Protein AF-A0AB38DI82-F1 (afdb_monomer_lite)

Structure (mmCIF, N/CA/C/O backbone):
data_AF-A0AB38DI82-F1
#
_entry.id   AF-A0AB38DI82-F1
#
loop_
_atom_site.group_PDB
_atom_site.id
_atom_site.type_symbol
_atom_site.label_atom_id
_atom_site.label_alt_id
_atom_site.label_comp_id
_atom_site.label_asym_id
_atom_site.label_entity_id
_atom_site.label_seq_id
_atom_site.pdbx_PDB_ins_code
_atom_site.Cartn_x
_atom_site.Cartn_y
_atom_site.Cartn_z
_atom_site.occupancy
_atom_site.B_iso_or_equiv
_atom_site.auth_seq_id
_atom_site.auth_comp_id
_atom_site.auth_asym_id
_atom_site.auth_atom_id
_atom_site.pdbx_PDB_model_num
ATOM 1 N N . MET A 1 1 ? 21.828 -7.829 -0.338 1.00 45.31 1 MET A N 1
ATOM 2 C CA . MET A 1 1 ? 20.689 -8.648 -0.798 1.00 45.31 1 MET A CA 1
ATOM 3 C C . MET A 1 1 ? 21.022 -9.140 -2.201 1.00 45.31 1 MET A C 1
ATOM 5 O O . MET A 1 1 ? 21.344 -8.317 -3.047 1.00 45.31 1 MET A O 1
ATOM 9 N N . THR A 1 2 ? 21.091 -10.452 -2.419 1.00 39.78 2 THR A N 1
ATOM 10 C CA . THR A 1 2 ? 21.428 -11.060 -3.716 1.00 39.78 2 THR A CA 1
ATOM 11 C C . THR A 1 2 ? 20.195 -11.053 -4.614 1.00 39.78 2 THR A C 1
ATOM 13 O O . THR A 1 2 ? 19.200 -11.704 -4.307 1.00 39.78 2 THR A O 1
ATOM 16 N N . ILE A 1 3 ? 20.254 -10.289 -5.705 1.00 48.22 3 ILE A N 1
ATOM 17 C CA . ILE A 1 3 ? 19.262 -10.342 -6.784 1.00 48.22 3 ILE A CA 1
ATOM 18 C C . ILE A 1 3 ? 19.306 -11.771 -7.346 1.00 48.22 3 ILE A C 1
ATOM 20 O O . ILE A 1 3 ? 20.412 -12.259 -7.597 1.00 48.22 3 ILE A O 1
ATOM 24 N N . PRO A 1 4 ? 18.173 -12.468 -7.533 1.00 47.47 4 PRO A N 1
ATOM 25 C CA . PRO A 1 4 ? 18.179 -13.742 -8.234 1.00 47.47 4 PRO A CA 1
ATOM 26 C C . PRO A 1 4 ? 18.670 -13.494 -9.665 1.00 47.47 4 PRO A C 1
ATOM 28 O O . PRO A 1 4 ? 17.939 -12.973 -10.501 1.00 47.47 4 PRO A O 1
ATOM 31 N N . THR A 1 5 ? 19.926 -13.830 -9.943 1.00 44.91 5 THR A N 1
ATOM 32 C CA . THR A 1 5 ? 20.532 -13.801 -11.283 1.00 44.91 5 THR A CA 1
ATOM 33 C C . THR A 1 5 ? 20.225 -15.100 -12.027 1.00 44.91 5 THR A C 1
ATOM 35 O O . THR A 1 5 ? 21.115 -15.719 -12.604 1.00 44.91 5 THR A O 1
ATOM 38 N N . GLY A 1 6 ? 18.979 -15.567 -11.937 1.00 43.50 6 GLY A N 1
ATOM 39 C CA . GLY A 1 6 ? 18.522 -16.698 -12.728 1.00 43.50 6 GLY A CA 1
ATOM 40 C C . GLY A 1 6 ? 18.308 -16.236 -14.163 1.00 43.50 6 GLY A C 1
ATOM 41 O O . GLY A 1 6 ? 17.386 -15.462 -14.418 1.00 43.50 6 GLY A O 1
ATOM 42 N N . GLU A 1 7 ? 19.158 -16.702 -15.075 1.00 49.16 7 GLU A N 1
ATOM 43 C CA . GLU A 1 7 ? 18.845 -16.826 -16.501 1.00 49.16 7 GLU A CA 1
ATOM 44 C C . GLU A 1 7 ? 17.531 -17.621 -16.648 1.00 49.16 7 GLU A C 1
ATOM 46 O O . GLU A 1 7 ? 17.589 -18.841 -16.671 1.00 49.16 7 GLU A O 1
ATOM 51 N N . ASP A 1 8 ? 16.365 -16.956 -16.595 1.00 50.69 8 ASP A N 1
ATOM 52 C CA . ASP A 1 8 ? 15.086 -17.327 -17.257 1.00 50.69 8 ASP A CA 1
ATOM 53 C C . ASP A 1 8 ? 13.840 -16.648 -16.662 1.00 50.69 8 ASP A C 1
ATOM 55 O O . ASP A 1 8 ? 12.744 -16.799 -17.205 1.00 50.69 8 ASP A O 1
ATOM 59 N N . ASP A 1 9 ? 13.935 -15.905 -15.551 1.00 56.34 9 ASP A N 1
ATOM 60 C CA . ASP A 1 9 ? 12.729 -15.276 -14.997 1.00 56.34 9 ASP A CA 1
ATOM 61 C C . ASP A 1 9 ? 12.302 -14.140 -15.944 1.00 56.34 9 ASP A C 1
ATOM 63 O O . ASP A 1 9 ? 12.909 -13.071 -15.987 1.00 56.34 9 ASP A O 1
ATOM 67 N N . ASP A 1 10 ? 11.279 -14.375 -16.758 1.00 78.88 10 ASP A N 1
ATOM 68 C CA . ASP A 1 10 ? 10.774 -13.420 -17.740 1.00 78.88 10 ASP A CA 1
ATOM 69 C C . ASP A 1 10 ? 10.495 -12.052 -17.073 1.00 78.88 10 ASP A C 1
ATOM 71 O O . ASP A 1 10 ? 9.857 -11.955 -16.016 1.00 78.88 10 ASP A O 1
ATOM 75 N N . ILE A 1 11 ? 10.994 -10.958 -17.659 1.00 81.81 11 ILE A N 1
ATOM 76 C CA . ILE A 1 11 ? 10.718 -9.605 -17.158 1.00 81.81 11 ILE A CA 1
ATOM 77 C C . ILE A 1 11 ? 9.212 -9.308 -17.169 1.00 81.81 11 ILE A C 1
ATOM 79 O O . ILE A 1 11 ? 8.718 -8.624 -16.273 1.00 81.81 11 ILE A O 1
ATOM 83 N N . HIS A 1 12 ? 8.455 -9.900 -18.098 1.00 83.62 12 HIS A N 1
ATOM 84 C CA . HIS A 1 12 ? 6.995 -9.845 -18.096 1.00 83.62 12 HIS A CA 1
ATOM 85 C C . HIS A 1 12 ? 6.402 -10.536 -16.862 1.00 83.62 12 HIS A C 1
ATOM 87 O O . HIS A 1 12 ? 5.491 -9.993 -16.235 1.00 83.62 12 HIS A O 1
ATOM 93 N N . LEU A 1 13 ? 6.947 -11.683 -16.445 1.00 87.19 13 LEU A N 1
ATOM 94 C CA . LEU A 1 13 ? 6.528 -12.354 -15.212 1.00 87.19 13 LEU A CA 1
ATOM 95 C C . LEU A 1 13 ? 6.841 -11.498 -13.980 1.00 87.19 13 LEU A C 1
ATOM 97 O O . LEU A 1 13 ? 6.028 -11.415 -13.060 1.00 87.19 13 LEU A O 1
ATOM 101 N N . SER A 1 14 ? 7.984 -10.813 -13.975 1.00 88.81 14 SER A N 1
ATOM 102 C CA . SER A 1 14 ? 8.340 -9.871 -12.907 1.00 88.81 14 SER A CA 1
ATOM 103 C C . SER A 1 14 ? 7.336 -8.717 -12.820 1.00 88.81 14 SER A C 1
ATOM 105 O O . SER A 1 14 ? 6.892 -8.366 -11.727 1.00 88.81 14 SER A O 1
ATOM 107 N N . VAL A 1 15 ? 6.913 -8.173 -13.965 1.00 90.38 15 VAL A N 1
ATOM 108 C CA . VAL A 1 15 ? 5.853 -7.159 -14.037 1.00 90.38 15 VAL A CA 1
ATOM 109 C C . VAL A 1 15 ? 4.526 -7.689 -13.488 1.00 90.38 15 VAL A C 1
ATOM 111 O O . VAL A 1 15 ? 3.880 -7.003 -12.700 1.00 90.38 15 VAL A O 1
ATOM 114 N N . LEU A 1 16 ? 4.123 -8.910 -13.849 1.00 91.62 16 LEU A N 1
ATOM 115 C CA . LEU A 1 16 ? 2.896 -9.523 -13.326 1.00 91.62 16 LEU A CA 1
ATOM 116 C C . LEU A 1 16 ? 2.959 -9.734 -11.809 1.00 91.62 16 LEU A C 1
ATOM 118 O O . LEU A 1 16 ? 1.989 -9.439 -11.114 1.00 91.62 16 LEU A O 1
ATOM 122 N N . ARG A 1 17 ? 4.105 -10.181 -11.280 1.00 93.50 17 ARG A N 1
ATOM 123 C CA . ARG A 1 17 ? 4.332 -10.296 -9.829 1.00 93.50 17 ARG A CA 1
ATOM 124 C C . ARG A 1 17 ? 4.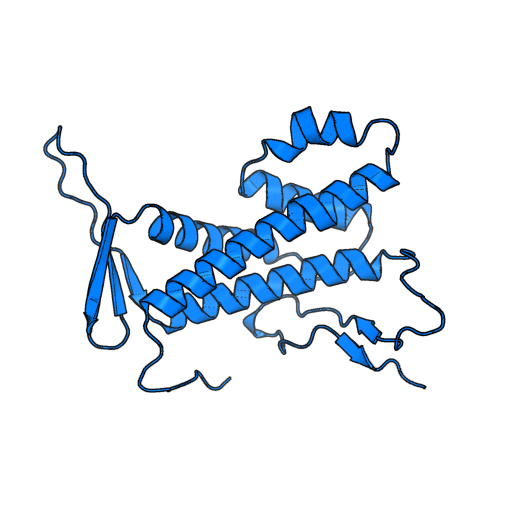187 -8.942 -9.136 1.00 93.50 17 ARG A C 1
ATOM 126 O O . ARG A 1 17 ? 3.569 -8.874 -8.080 1.00 93.50 17 ARG A O 1
ATOM 133 N N . PHE A 1 18 ? 4.711 -7.874 -9.735 1.00 95.38 18 PHE A N 1
ATOM 134 C CA . PHE A 1 18 ? 4.535 -6.515 -9.227 1.00 95.38 18 PHE A CA 1
ATOM 135 C C . PHE A 1 18 ? 3.068 -6.068 -9.230 1.00 95.38 18 PHE A C 1
ATOM 137 O O . PHE A 1 18 ? 2.581 -5.608 -8.200 1.00 95.38 18 PHE A O 1
ATOM 144 N N . LEU A 1 19 ? 2.342 -6.251 -10.336 1.00 95.50 19 LEU A N 1
ATOM 145 C CA . LEU A 1 19 ? 0.917 -5.907 -10.400 1.00 95.50 19 LEU A CA 1
ATOM 146 C C . LEU A 1 19 ? 0.096 -6.685 -9.363 1.00 95.50 19 LEU A C 1
ATOM 148 O O . LEU A 1 19 ? -0.755 -6.099 -8.698 1.00 95.50 19 LEU A O 1
ATOM 152 N N . GLY A 1 20 ? 0.390 -7.976 -9.183 1.00 96.19 20 GLY A N 1
ATOM 153 C CA . GLY A 1 20 ? -0.226 -8.803 -8.147 1.00 96.19 20 GLY A CA 1
ATOM 154 C C . GLY A 1 20 ? 0.084 -8.306 -6.734 1.00 96.19 20 GLY A C 1
ATOM 155 O O . GLY A 1 20 ? -0.830 -8.169 -5.927 1.00 96.19 20 GLY A O 1
ATOM 156 N N . ALA A 1 21 ? 1.345 -7.967 -6.445 1.00 97.00 21 ALA A N 1
ATOM 157 C CA . ALA A 1 21 ? 1.750 -7.421 -5.148 1.00 97.00 21 ALA A CA 1
ATOM 158 C C . ALA A 1 21 ? 1.072 -6.074 -4.841 1.00 97.00 21 ALA A C 1
ATOM 160 O O . ALA A 1 21 ? 0.658 -5.839 -3.710 1.00 97.00 21 ALA A O 1
ATOM 161 N N . PHE A 1 22 ? 0.918 -5.204 -5.844 1.00 97.31 22 PHE A N 1
ATOM 162 C CA . PHE A 1 22 ? 0.220 -3.931 -5.673 1.00 97.31 22 PHE A CA 1
ATOM 163 C C . PHE A 1 22 ? -1.288 -4.123 -5.458 1.00 97.31 22 PHE A C 1
ATOM 165 O O . PHE A 1 22 ? -1.860 -3.465 -4.596 1.00 97.31 22 PHE A O 1
ATOM 172 N N . SER A 1 23 ? -1.928 -5.032 -6.202 1.00 96.31 23 SER A N 1
ATOM 173 C CA . SER A 1 23 ? -3.350 -5.360 -6.005 1.00 96.31 23 SER A CA 1
ATOM 174 C C . SER A 1 23 ? -3.600 -5.905 -4.601 1.00 96.31 23 SER A C 1
ATOM 176 O O . SER A 1 23 ? -4.476 -5.413 -3.902 1.00 96.31 23 SER A O 1
ATOM 178 N N . HIS A 1 24 ? -2.771 -6.855 -4.157 1.00 96.25 24 HIS A N 1
ATOM 179 C CA . HIS A 1 24 ? -2.838 -7.413 -2.804 1.00 96.25 24 HIS A CA 1
ATOM 180 C C . HIS A 1 24 ? -2.684 -6.332 -1.729 1.00 96.25 24 HIS A C 1
ATOM 182 O O . HIS A 1 24 ? -3.399 -6.338 -0.733 1.00 96.25 24 HIS A O 1
ATOM 188 N N . LEU A 1 25 ? -1.795 -5.358 -1.948 1.00 96.19 25 LEU A N 1
ATOM 189 C CA . LEU A 1 25 ? -1.640 -4.226 -1.039 1.00 96.19 25 LEU A CA 1
ATOM 190 C C . LEU A 1 25 ? -2.917 -3.373 -0.944 1.00 96.19 25 LEU A C 1
ATOM 192 O O . LEU A 1 25 ? -3.273 -2.934 0.149 1.00 96.19 25 LEU A O 1
ATOM 196 N N . GLN A 1 26 ? -3.607 -3.138 -2.064 1.00 95.25 26 GLN A N 1
ATOM 197 C CA . GLN A 1 26 ? -4.883 -2.415 -2.064 1.00 95.25 26 GLN A CA 1
ATOM 198 C C . GLN A 1 26 ? -5.955 -3.194 -1.291 1.00 95.25 26 GLN A C 1
ATOM 200 O O . GLN A 1 26 ? -6.594 -2.613 -0.414 1.00 95.25 26 GLN A O 1
ATOM 205 N N . ASP A 1 27 ? -6.081 -4.499 -1.546 1.00 94.62 27 ASP A N 1
ATOM 206 C CA . ASP A 1 27 ? -7.028 -5.381 -0.852 1.00 94.62 27 ASP A CA 1
ATOM 207 C C . ASP A 1 27 ? -6.747 -5.428 0.660 1.00 94.62 27 ASP A C 1
ATOM 209 O O . ASP A 1 27 ? -7.664 -5.400 1.478 1.00 94.62 27 ASP A O 1
ATOM 213 N N . LEU A 1 28 ? -5.473 -5.430 1.061 1.00 94.00 28 LEU A N 1
ATOM 214 C CA . LEU A 1 28 ? -5.080 -5.416 2.468 1.00 94.00 28 LEU A CA 1
ATOM 215 C C . LEU A 1 28 ? -5.489 -4.113 3.172 1.00 94.00 28 LEU A C 1
ATOM 217 O O . LEU A 1 28 ? -5.994 -4.154 4.297 1.00 94.00 28 LEU A O 1
ATOM 221 N N . ILE A 1 29 ? -5.287 -2.954 2.536 1.00 94.62 29 ILE A N 1
ATOM 222 C CA . ILE A 1 29 ? -5.705 -1.666 3.114 1.00 94.62 29 ILE A CA 1
ATOM 223 C C . ILE A 1 29 ? -7.230 -1.597 3.202 1.00 94.62 29 ILE A C 1
ATOM 225 O O . ILE A 1 29 ? -7.772 -1.190 4.230 1.00 94.62 29 ILE A O 1
ATOM 229 N N . ASP A 1 30 ? -7.916 -2.003 2.140 1.00 92.94 30 ASP A N 1
ATOM 230 C CA . ASP A 1 30 ? -9.360 -1.885 2.040 1.00 92.94 30 ASP A CA 1
ATOM 231 C C . ASP A 1 30 ? -10.038 -2.940 2.939 1.00 92.94 30 ASP A C 1
ATOM 233 O O . ASP A 1 30 ? -10.638 -2.607 3.970 1.00 92.94 30 ASP A O 1
ATOM 237 N N . ASP A 1 31 ? -9.946 -4.216 2.578 1.00 89.12 31 ASP A N 1
ATOM 238 C CA . ASP A 1 31 ? -10.762 -5.279 3.167 1.00 89.12 31 ASP A CA 1
ATOM 239 C C . ASP A 1 31 ? -10.248 -5.765 4.518 1.00 89.12 31 ASP A C 1
ATOM 241 O O . ASP A 1 31 ? -11.038 -6.208 5.355 1.00 89.12 31 ASP A O 1
ATOM 245 N N . VAL A 1 32 ? -8.940 -5.698 4.762 1.00 90.19 32 VAL A N 1
ATOM 246 C CA . VAL A 1 32 ? -8.376 -6.199 6.020 1.00 90.19 32 VAL A CA 1
ATOM 247 C C . VAL A 1 32 ? -8.253 -5.079 7.038 1.00 90.19 32 VAL A C 1
ATOM 249 O O . VAL A 1 32 ? -8.725 -5.237 8.162 1.00 90.19 32 VAL A O 1
ATOM 252 N N . LEU A 1 33 ? -7.669 -3.937 6.676 1.00 91.44 33 LEU A N 1
ATOM 2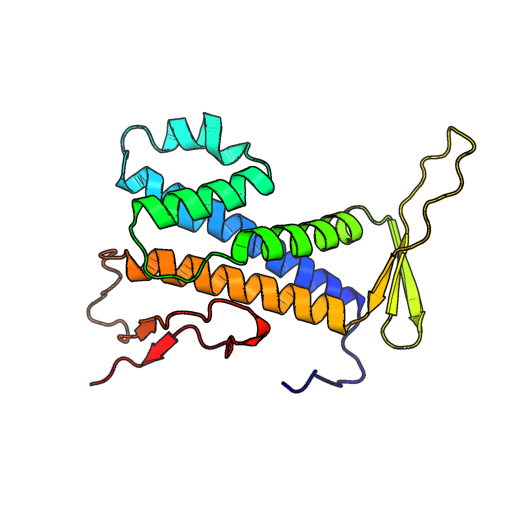53 C CA . LEU A 1 33 ? -7.473 -2.832 7.609 1.00 91.44 33 LEU A CA 1
ATOM 254 C C . LEU A 1 33 ? -8.727 -1.981 7.791 1.00 91.44 33 LEU A C 1
ATOM 256 O O . LEU A 1 33 ? -9.283 -1.943 8.893 1.00 91.44 33 LEU A O 1
ATOM 260 N N . ALA A 1 34 ? -9.155 -1.271 6.747 1.00 92.31 34 ALA A N 1
ATOM 261 C CA . ALA A 1 34 ? -10.204 -0.268 6.865 1.00 92.31 34 ALA A CA 1
ATOM 262 C C . ALA A 1 34 ? -11.529 -0.906 7.284 1.00 92.31 34 ALA A C 1
ATOM 264 O O . ALA A 1 34 ? -12.173 -0.433 8.225 1.00 92.31 34 ALA A O 1
ATOM 265 N N . ARG A 1 35 ? -11.912 -2.021 6.656 1.00 90.94 35 ARG A N 1
ATOM 266 C CA . ARG A 1 35 ? -13.132 -2.744 7.023 1.00 90.94 35 ARG A CA 1
ATOM 267 C C . ARG A 1 35 ? -13.104 -3.227 8.472 1.00 90.94 35 ARG A C 1
ATOM 269 O O . ARG A 1 35 ? -14.022 -2.900 9.222 1.00 90.94 35 ARG A O 1
ATOM 276 N N . SER A 1 36 ? -12.034 -3.904 8.904 1.00 89.38 36 SER A N 1
ATOM 277 C CA . SER A 1 36 ? -11.906 -4.359 10.299 1.00 89.38 36 SER A CA 1
ATOM 278 C C . SER A 1 36 ? -11.965 -3.200 11.290 1.00 89.38 36 SER A C 1
ATOM 280 O O . SER A 1 36 ? -12.600 -3.317 12.340 1.00 89.38 36 SER A O 1
ATOM 282 N N . PHE A 1 37 ? -11.317 -2.077 10.974 1.00 91.06 37 PHE A N 1
ATOM 283 C CA . PHE A 1 37 ? -11.339 -0.877 11.806 1.00 91.06 37 PHE A CA 1
ATOM 284 C C . PHE A 1 37 ? -12.766 -0.338 11.969 1.00 91.06 37 PHE A C 1
ATOM 286 O O . PHE A 1 37 ? -13.239 -0.161 13.097 1.00 91.06 37 PHE A O 1
ATOM 293 N N . PHE A 1 38 ? -13.492 -0.136 10.866 1.00 91.62 38 PHE A N 1
ATOM 294 C CA . PHE A 1 38 ? -14.851 0.403 10.910 1.00 91.62 38 PHE A CA 1
ATOM 295 C C . PHE A 1 38 ? -15.852 -0.555 11.559 1.00 91.62 38 PHE A C 1
ATOM 297 O O . PHE A 1 38 ? -16.664 -0.109 12.372 1.00 91.62 38 PHE A O 1
ATOM 304 N N . GLU A 1 39 ? -15.773 -1.856 11.272 1.00 90.88 39 GLU A N 1
ATOM 305 C CA . GLU A 1 39 ? -16.626 -2.879 11.893 1.00 90.88 39 GLU A CA 1
ATOM 306 C C . GLU A 1 39 ? -16.468 -2.904 13.420 1.00 90.88 39 GLU A C 1
ATOM 308 O O . GLU A 1 39 ? -17.436 -3.126 14.146 1.00 90.88 39 GLU A O 1
ATOM 313 N N . ARG A 1 40 ? -15.275 -2.598 13.938 1.00 88.00 40 ARG A N 1
ATOM 314 C CA . ARG A 1 40 ? -15.015 -2.527 15.385 1.00 88.00 40 ARG A CA 1
ATOM 315 C C . ARG A 1 40 ? -15.444 -1.218 16.004 1.00 88.00 40 ARG A C 1
ATOM 317 O O . ARG A 1 40 ? -16.053 -1.210 17.072 1.00 88.00 40 ARG A O 1
ATOM 324 N N . ARG A 1 41 ? -15.080 -0.105 15.369 1.00 89.69 41 ARG A N 1
ATOM 325 C CA . ARG A 1 41 ? -15.300 1.230 15.928 1.00 89.69 41 ARG A CA 1
ATOM 326 C C . ARG A 1 41 ? -16.765 1.640 15.836 1.00 89.69 41 ARG A C 1
ATOM 328 O O . ARG A 1 41 ? -17.260 2.337 16.717 1.00 89.69 41 ARG A O 1
ATOM 335 N N . MET A 1 42 ? -17.452 1.214 14.774 1.00 91.38 42 MET A N 1
ATOM 336 C CA . MET A 1 42 ? -18.804 1.646 14.421 1.00 91.38 42 MET A CA 1
ATOM 337 C C . MET A 1 42 ? -19.637 0.504 13.796 1.00 91.38 42 MET A C 1
ATOM 339 O O . MET A 1 42 ? -20.152 0.656 12.687 1.00 91.38 42 MET A O 1
ATOM 343 N N . PRO A 1 43 ? -19.856 -0.625 14.500 1.00 92.19 43 PRO A N 1
ATOM 344 C CA . PRO A 1 43 ? -20.444 -1.847 13.928 1.00 92.19 43 PRO A CA 1
ATOM 345 C C . PRO A 1 43 ? -21.810 -1.640 13.264 1.00 92.19 43 PRO A C 1
ATOM 347 O O . PRO A 1 43 ? -22.117 -2.257 12.253 1.00 92.19 43 PRO A O 1
ATOM 350 N N . LYS A 1 44 ? -22.644 -0.744 13.806 1.00 93.69 44 LYS A N 1
ATOM 351 C CA . LYS A 1 44 ? -24.000 -0.488 13.286 1.00 93.69 44 LYS A CA 1
ATOM 352 C C . LYS A 1 44 ? -24.021 0.317 11.982 1.00 93.69 44 LYS A C 1
ATOM 354 O O . LYS A 1 44 ? -25.052 0.359 11.319 1.00 93.69 44 LYS A O 1
ATOM 359 N N . THR A 1 45 ? -22.930 1.003 11.652 1.00 93.31 45 THR A N 1
ATOM 360 C CA . THR A 1 45 ? -22.841 1.913 10.498 1.00 93.31 45 THR A CA 1
ATOM 361 C C . THR A 1 45 ? -21.672 1.590 9.573 1.00 93.31 45 THR A C 1
ATOM 363 O O . THR A 1 45 ? -21.536 2.250 8.546 1.00 93.31 45 THR A O 1
ATOM 366 N N . ALA A 1 46 ? -20.851 0.591 9.905 1.00 91.06 46 ALA A N 1
ATOM 367 C CA . ALA A 1 46 ? -19.669 0.199 9.146 1.00 91.06 46 ALA A CA 1
ATOM 368 C C . ALA A 1 46 ? -20.003 -0.086 7.677 1.00 91.06 46 ALA A C 1
ATOM 370 O O . ALA A 1 46 ? -19.412 0.536 6.799 1.00 91.06 46 ALA A O 1
ATOM 371 N N . ASP A 1 47 ? -21.030 -0.899 7.409 1.00 92.19 47 ASP A N 1
ATOM 372 C CA . ASP A 1 47 ? -21.473 -1.208 6.042 1.00 92.19 47 ASP A CA 1
ATOM 373 C C . ASP A 1 47 ? -21.893 0.042 5.259 1.00 92.19 47 ASP A C 1
ATOM 375 O O . ASP A 1 47 ? -21.570 0.196 4.081 1.00 92.19 47 ASP A O 1
ATOM 379 N N . LEU A 1 48 ? -22.592 0.973 5.915 1.00 91.81 48 LEU A N 1
ATOM 380 C CA . LEU A 1 48 ? -23.041 2.210 5.279 1.00 91.81 48 LEU A CA 1
ATOM 381 C C . LEU A 1 48 ? -21.854 3.113 4.917 1.00 91.81 48 LEU A C 1
ATOM 383 O O . LEU A 1 48 ? -21.824 3.682 3.825 1.00 91.81 48 LEU A O 1
ATOM 387 N N . ILE A 1 49 ? -20.886 3.244 5.827 1.00 89.12 49 ILE A N 1
ATOM 388 C CA . ILE A 1 49 ? -19.654 4.016 5.617 1.00 89.12 49 ILE A CA 1
ATOM 389 C C . ILE A 1 49 ? -18.823 3.374 4.506 1.00 89.12 49 ILE A C 1
ATOM 391 O O . ILE A 1 49 ? -18.361 4.070 3.601 1.00 89.12 49 ILE A O 1
ATOM 395 N N . TRP A 1 50 ? -18.703 2.048 4.519 1.00 90.12 50 TRP A N 1
ATOM 396 C CA . TRP A 1 50 ? -17.995 1.285 3.502 1.00 90.12 50 TRP A CA 1
ATOM 397 C C . TRP A 1 50 ? -18.565 1.526 2.100 1.00 90.12 50 TRP A C 1
ATOM 399 O O . TRP A 1 50 ? -17.855 1.932 1.177 1.00 90.12 50 TRP A O 1
ATOM 409 N N . GLN A 1 51 ? -19.880 1.356 1.947 1.00 89.88 51 GLN A N 1
ATOM 410 C CA . GLN A 1 51 ? -20.571 1.497 0.664 1.00 89.88 51 GLN A CA 1
ATOM 411 C C . GLN A 1 51 ? -20.571 2.933 0.126 1.00 89.88 51 GLN A C 1
ATOM 413 O O . GLN A 1 51 ? -20.601 3.136 -1.089 1.00 89.88 51 GLN A O 1
ATOM 418 N N . ARG A 1 52 ? -20.590 3.940 1.008 1.00 88.56 52 ARG A N 1
ATOM 419 C CA . ARG A 1 52 ? -20.719 5.347 0.594 1.00 88.56 52 ARG A CA 1
ATOM 420 C C . ARG A 1 52 ? -19.399 6.091 0.473 1.00 88.56 52 ARG A C 1
ATOM 422 O O . ARG A 1 52 ? -19.317 6.973 -0.376 1.00 88.56 52 ARG A O 1
ATOM 429 N N . ALA A 1 53 ? -18.419 5.770 1.312 1.00 85.81 53 ALA A N 1
ATOM 430 C CA . ALA A 1 53 ? -17.155 6.492 1.385 1.00 85.81 53 ALA A CA 1
ATOM 431 C C . ALA A 1 53 ? -15.980 5.609 0.957 1.00 85.81 53 ALA A C 1
ATOM 433 O O . ALA A 1 53 ? -15.336 5.913 -0.040 1.00 85.81 53 ALA A O 1
ATOM 434 N N . VAL A 1 54 ? -15.736 4.500 1.662 1.00 87.06 54 VAL A N 1
ATOM 435 C CA . VAL A 1 54 ? -14.465 3.758 1.551 1.00 87.06 54 VAL A CA 1
ATOM 436 C C . VAL A 1 54 ? -14.313 3.048 0.206 1.00 87.06 54 VAL A C 1
ATOM 438 O O . VAL A 1 54 ? -13.291 3.190 -0.448 1.00 87.06 54 VAL A O 1
ATOM 441 N N . SER A 1 55 ? -15.357 2.375 -0.283 1.00 88.56 55 SER A N 1
ATOM 442 C CA . SER A 1 55 ? -15.316 1.621 -1.553 1.00 88.56 55 SER A CA 1
ATOM 443 C C . SER A 1 55 ? -15.063 2.464 -2.814 1.00 88.56 55 SER A C 1
ATOM 445 O O . SER A 1 55 ? -14.918 1.914 -3.904 1.00 88.56 55 SER A O 1
ATOM 447 N N . ARG A 1 56 ? -15.047 3.798 -2.700 1.00 88.75 56 ARG A N 1
ATOM 448 C CA . ARG A 1 56 ? -14.880 4.731 -3.825 1.00 88.75 56 ARG A CA 1
ATOM 449 C C . ARG A 1 56 ? -13.612 5.570 -3.734 1.00 88.75 56 ARG A C 1
ATOM 451 O O . ARG A 1 56 ? -13.422 6.441 -4.582 1.00 88.75 56 ARG A O 1
ATOM 458 N N . ILE A 1 57 ? -12.776 5.334 -2.726 1.00 93.56 57 ILE A N 1
ATOM 459 C CA . ILE A 1 57 ? -11.567 6.124 -2.541 1.00 93.56 57 ILE A CA 1
ATOM 460 C C . ILE A 1 57 ? -10.524 5.792 -3.605 1.00 93.56 57 ILE A C 1
ATOM 462 O O . ILE A 1 57 ? -10.352 4.646 -4.038 1.00 93.56 57 ILE A O 1
ATOM 466 N N . ASN A 1 58 ? -9.806 6.822 -4.030 1.00 94.56 58 ASN A N 1
ATOM 467 C CA . ASN A 1 58 ? -8.660 6.675 -4.908 1.00 94.56 58 ASN A CA 1
ATOM 468 C C . ASN A 1 58 ? -7.410 6.239 -4.120 1.00 94.56 58 ASN A C 1
ATOM 470 O O . ASN A 1 58 ? -7.386 6.220 -2.895 1.00 94.56 58 ASN A O 1
ATOM 474 N N . ASP A 1 59 ? -6.337 5.901 -4.832 1.00 94.38 59 ASP A N 1
ATOM 475 C CA . ASP A 1 59 ? -5.096 5.406 -4.220 1.00 94.38 59 ASP A CA 1
ATOM 476 C C . ASP A 1 59 ? -4.439 6.377 -3.227 1.00 94.38 59 ASP A C 1
ATOM 478 O O . ASP A 1 59 ? -3.823 5.933 -2.261 1.00 94.38 59 ASP A O 1
ATOM 482 N N . ARG A 1 60 ? -4.566 7.692 -3.434 1.00 95.50 60 ARG A N 1
ATOM 483 C CA . ARG A 1 60 ? -4.036 8.683 -2.492 1.00 95.50 60 ARG A CA 1
ATOM 484 C C . ARG A 1 60 ? -4.856 8.698 -1.204 1.00 95.50 60 ARG A C 1
ATOM 486 O O . ARG A 1 60 ? -4.295 8.670 -0.117 1.00 95.50 60 ARG A O 1
ATOM 493 N N . GLU A 1 61 ? -6.174 8.708 -1.340 1.00 96.50 61 GLU A N 1
ATOM 494 C CA . GLU A 1 61 ? -7.097 8.659 -0.203 1.00 96.50 61 GLU A CA 1
ATOM 495 C C . GLU A 1 61 ? -6.956 7.341 0.575 1.00 96.50 61 GLU A C 1
ATOM 497 O O . GLU A 1 61 ? -7.045 7.340 1.798 1.00 96.50 61 GLU A O 1
ATOM 502 N N . ARG A 1 62 ? -6.671 6.227 -0.112 1.00 95.88 62 ARG A N 1
ATOM 503 C CA . ARG A 1 62 ? -6.413 4.913 0.496 1.00 95.88 62 ARG A CA 1
ATOM 504 C C . ARG A 1 62 ? -5.216 4.934 1.440 1.00 95.88 62 ARG A C 1
ATOM 506 O O . ARG A 1 62 ? -5.323 4.464 2.571 1.00 95.88 62 ARG A O 1
ATOM 513 N N . ILE A 1 63 ? -4.089 5.501 1.008 1.00 97.25 63 ILE A N 1
ATOM 514 C CA . ILE A 1 63 ? -2.908 5.564 1.875 1.00 97.25 63 ILE A CA 1
ATOM 515 C C . ILE A 1 63 ? -3.077 6.588 3.005 1.00 97.25 63 ILE A C 1
ATOM 517 O O . ILE A 1 63 ? -2.632 6.342 4.121 1.00 97.25 63 ILE A O 1
ATOM 521 N N . GLU A 1 64 ? -3.786 7.694 2.760 1.00 97.06 64 GLU A N 1
ATOM 522 C CA . GLU A 1 64 ? -4.157 8.655 3.810 1.00 97.06 64 GLU A CA 1
ATOM 523 C C . GLU A 1 64 ? -5.087 8.011 4.855 1.00 97.06 64 GLU A C 1
ATOM 525 O O . GLU A 1 64 ? -4.898 8.211 6.053 1.00 97.06 64 GLU A O 1
ATOM 530 N N . LEU A 1 65 ? -6.038 7.170 4.433 1.00 95.75 65 LEU A N 1
ATOM 531 C CA . LEU A 1 65 ? -6.897 6.400 5.334 1.00 95.75 65 LEU A CA 1
ATOM 532 C C . LEU A 1 65 ? -6.083 5.450 6.220 1.00 95.75 65 LEU A C 1
ATOM 534 O O . LEU A 1 65 ? -6.318 5.412 7.426 1.00 95.75 65 LEU A O 1
ATOM 538 N N . PHE A 1 66 ? -5.112 4.725 5.655 1.00 96.62 66 PHE A N 1
ATOM 539 C CA . PHE A 1 66 ? -4.206 3.880 6.440 1.00 96.62 66 PHE A CA 1
ATOM 540 C C . PHE A 1 66 ? -3.463 4.678 7.520 1.00 96.62 66 PHE A C 1
ATOM 54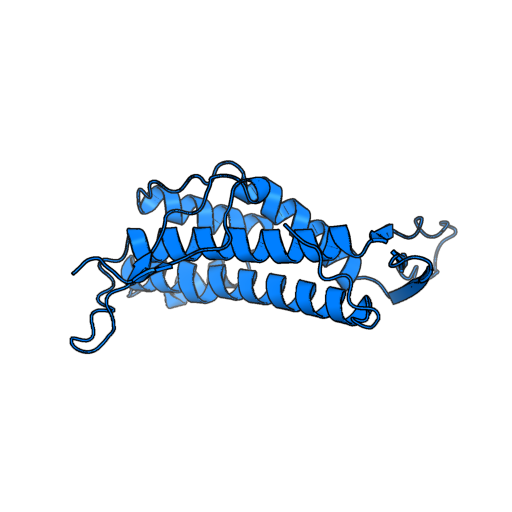2 O O . PHE A 1 66 ? -3.433 4.255 8.677 1.00 96.62 66 PHE A O 1
ATOM 549 N N . LEU A 1 67 ? -2.895 5.835 7.170 1.00 97.81 67 LEU A N 1
ATOM 550 C CA . LEU A 1 67 ? -2.153 6.671 8.118 1.00 97.81 67 LEU A CA 1
ATOM 551 C C . LEU A 1 67 ? -3.058 7.218 9.229 1.00 97.81 67 LEU A C 1
ATOM 553 O O . LEU A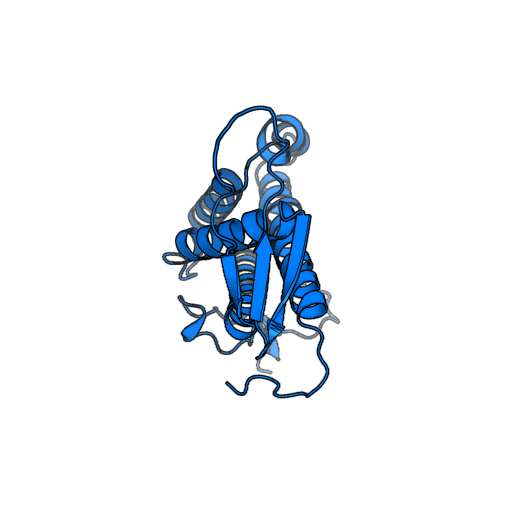 1 67 ? -2.703 7.121 10.399 1.00 97.81 67 LEU A O 1
ATOM 557 N N . ASN A 1 68 ? -4.257 7.692 8.884 1.00 96.56 68 ASN A N 1
ATOM 558 C CA . ASN A 1 68 ? -5.227 8.183 9.866 1.00 96.56 68 ASN A CA 1
ATOM 559 C C . ASN A 1 68 ? -5.702 7.072 10.818 1.00 96.56 68 ASN A C 1
ATOM 561 O O . ASN A 1 68 ? -5.858 7.306 12.013 1.00 96.56 68 ASN A O 1
ATOM 565 N N . ILE A 1 69 ? -5.922 5.853 10.307 1.00 94.25 69 ILE A N 1
ATOM 566 C CA . ILE A 1 69 ? -6.243 4.686 11.145 1.00 94.25 69 ILE A CA 1
ATOM 567 C C . ILE A 1 69 ? -5.070 4.368 12.075 1.00 94.25 69 ILE A C 1
ATOM 569 O O . ILE A 1 69 ? -5.273 4.108 13.256 1.00 94.25 69 ILE A O 1
ATOM 573 N N . SER A 1 70 ? -3.844 4.399 11.557 1.00 94.94 70 SER A N 1
ATOM 574 C CA . SER A 1 70 ? -2.633 4.128 12.336 1.00 94.94 70 SER A CA 1
ATOM 575 C C . SER A 1 70 ? -2.459 5.123 13.487 1.00 94.94 70 SER A C 1
ATOM 577 O O . SER A 1 70 ? -2.138 4.718 14.606 1.00 94.94 70 SER A O 1
ATOM 579 N N . GLU A 1 71 ? -2.728 6.404 13.226 1.00 95.12 71 GLU A N 1
ATOM 580 C CA . GLU A 1 71 ? -2.718 7.475 14.224 1.00 95.12 71 GLU A CA 1
ATOM 581 C C . GLU A 1 71 ? -3.826 7.299 15.276 1.00 95.12 71 GLU A C 1
ATOM 583 O O . GLU A 1 71 ? -3.525 7.349 16.467 1.00 95.12 71 GLU A O 1
ATOM 588 N N . ASP A 1 72 ? -5.077 7.018 14.876 1.00 93.38 72 ASP A N 1
ATOM 589 C CA . ASP A 1 72 ? -6.192 6.770 15.820 1.00 93.38 72 ASP A CA 1
ATOM 590 C C . ASP A 1 72 ? -5.908 5.575 16.737 1.00 93.38 72 ASP A C 1
ATOM 592 O O . ASP A 1 72 ? -6.257 5.582 17.918 1.00 93.38 72 ASP A O 1
ATOM 596 N N . LEU A 1 73 ? -5.243 4.552 16.200 1.00 91.44 73 LEU A N 1
ATOM 597 C CA . LEU A 1 73 ? -4.844 3.382 16.967 1.00 91.44 73 LEU A CA 1
ATOM 598 C C . LEU A 1 73 ? -3.625 3.637 17.873 1.00 91.44 73 LEU A C 1
ATOM 600 O O . LEU A 1 73 ? -3.385 2.842 18.776 1.00 91.44 73 LEU A O 1
ATOM 604 N N . GLY A 1 74 ? -2.873 4.725 17.676 1.00 91.56 74 GLY A N 1
ATOM 605 C CA . GLY A 1 74 ? -1.703 5.062 18.493 1.00 91.56 74 GLY A CA 1
ATOM 606 C C . GLY A 1 74 ? -0.532 4.088 18.324 1.00 91.56 74 GLY A C 1
ATOM 607 O O . GLY A 1 74 ? 0.157 3.782 19.297 1.00 91.56 74 GLY A O 1
ATOM 608 N N . THR A 1 75 ? -0.328 3.566 17.110 1.00 91.88 75 THR A N 1
ATOM 609 C CA . THR A 1 75 ? 0.788 2.654 16.804 1.00 91.88 75 THR A CA 1
ATOM 610 C C . THR A 1 75 ? 2.155 3.328 16.973 1.00 91.88 75 THR A C 1
ATOM 612 O O . THR A 1 75 ? 2.299 4.527 16.749 1.00 91.88 75 THR A O 1
ATOM 615 N N . ASP A 1 76 ? 3.180 2.543 17.307 1.00 93.44 76 ASP A N 1
ATOM 616 C CA . ASP A 1 76 ? 4.584 2.971 17.323 1.00 93.44 76 ASP A CA 1
ATOM 617 C C . ASP A 1 76 ? 5.324 2.671 16.003 1.00 93.44 76 ASP A C 1
ATOM 619 O O . ASP A 1 76 ? 6.554 2.773 15.940 1.00 93.44 76 ASP A O 1
ATOM 623 N N . ALA A 1 77 ? 4.597 2.270 14.954 1.00 94.44 77 ALA A N 1
ATOM 624 C CA . ALA A 1 77 ? 5.147 2.041 13.624 1.00 94.44 77 ALA A CA 1
ATOM 625 C C . ALA A 1 77 ? 5.795 3.314 13.045 1.00 94.44 77 ALA A C 1
ATOM 627 O O . ALA A 1 77 ? 5.289 4.421 13.210 1.00 94.44 77 ALA A O 1
ATOM 628 N N . GLU A 1 78 ? 6.906 3.146 12.328 1.00 96.12 78 GLU A N 1
ATOM 629 C CA . GLU A 1 78 ? 7.610 4.235 11.634 1.00 96.12 78 GLU A CA 1
ATOM 630 C C . GLU A 1 78 ? 7.019 4.397 10.229 1.00 96.12 78 GLU A C 1
ATOM 632 O O . GLU A 1 78 ? 7.371 3.663 9.301 1.00 96.12 78 GLU A O 1
ATOM 637 N N . LEU A 1 79 ? 6.050 5.306 10.093 1.00 97.06 79 LEU A N 1
ATOM 638 C CA . LEU A 1 79 ? 5.206 5.433 8.897 1.00 97.06 79 LEU A CA 1
ATOM 639 C C . LEU A 1 79 ? 5.532 6.657 8.027 1.00 97.06 79 LEU A C 1
ATOM 641 O O . LEU A 1 79 ? 4.881 6.874 7.004 1.00 97.06 79 LEU A O 1
ATOM 645 N N . GLU A 1 80 ? 6.545 7.447 8.383 1.00 97.44 80 GLU A N 1
ATOM 646 C CA . GLU A 1 80 ? 6.857 8.738 7.755 1.00 97.44 80 GLU A CA 1
ATOM 647 C C . GLU A 1 80 ? 7.143 8.614 6.252 1.00 97.44 80 GLU A C 1
ATOM 649 O O . GLU A 1 80 ? 6.829 9.510 5.467 1.00 97.44 80 GLU A O 1
ATOM 654 N N . SER A 1 81 ? 7.733 7.494 5.831 1.00 97.19 81 SER A N 1
ATOM 655 C CA . SER A 1 81 ? 8.101 7.245 4.435 1.00 97.19 81 SER A CA 1
ATOM 656 C C . SER A 1 81 ? 6.996 6.555 3.623 1.00 97.19 81 SER A C 1
ATOM 658 O O . SER A 1 81 ? 7.047 6.566 2.388 1.00 97.19 81 SER A O 1
ATOM 660 N N . VAL A 1 82 ? 5.969 6.001 4.283 1.00 97.69 82 VAL A N 1
ATOM 661 C CA . VAL A 1 82 ? 4.987 5.102 3.656 1.00 97.69 82 VAL A CA 1
ATOM 662 C C . VAL A 1 82 ? 4.234 5.780 2.518 1.00 97.69 82 VAL A C 1
ATOM 664 O O . VAL A 1 82 ? 4.141 5.209 1.433 1.00 97.69 82 VAL A O 1
ATOM 667 N N . GLN A 1 83 ? 3.732 7.002 2.720 1.00 98.06 83 GLN A N 1
ATOM 668 C CA . GLN A 1 83 ? 2.977 7.706 1.679 1.00 98.06 83 GLN A CA 1
ATOM 669 C C . GLN A 1 83 ? 3.825 7.936 0.425 1.00 98.06 83 GLN A C 1
ATOM 671 O O . GLN A 1 83 ? 3.375 7.681 -0.692 1.00 98.06 83 GLN A O 1
ATOM 676 N N . THR A 1 84 ? 5.066 8.392 0.606 1.00 98.00 84 THR A N 1
ATOM 677 C CA . THR A 1 84 ? 5.991 8.664 -0.501 1.00 98.00 84 THR A CA 1
ATOM 678 C C . THR A 1 84 ? 6.292 7.390 -1.287 1.00 98.00 84 THR A C 1
ATOM 680 O O . THR A 1 84 ? 6.226 7.394 -2.517 1.00 98.00 84 THR A O 1
ATOM 683 N N . ILE A 1 85 ? 6.567 6.288 -0.587 1.00 98.06 85 ILE A N 1
ATOM 684 C CA . ILE A 1 85 ? 6.871 4.995 -1.208 1.00 98.06 85 ILE A CA 1
ATOM 685 C C . ILE A 1 85 ? 5.637 4.449 -1.926 1.00 98.06 85 ILE A C 1
ATOM 687 O O . ILE A 1 85 ? 5.729 4.105 -3.100 1.00 98.06 85 ILE A O 1
ATOM 691 N N . TYR A 1 86 ? 4.467 4.457 -1.284 1.00 98.12 86 TYR A N 1
ATOM 692 C CA . TYR A 1 86 ? 3.212 4.015 -1.895 1.00 98.12 86 TYR A CA 1
ATOM 693 C C . TYR A 1 86 ? 2.910 4.776 -3.193 1.00 98.12 86 TYR A C 1
ATOM 695 O O . TYR A 1 86 ? 2.568 4.181 -4.215 1.00 98.12 86 TYR A O 1
ATOM 703 N N . MET A 1 87 ? 3.078 6.101 -3.193 1.00 97.94 87 MET A N 1
ATOM 704 C CA . MET A 1 87 ? 2.844 6.908 -4.392 1.00 97.94 87 MET A CA 1
ATOM 705 C C . MET A 1 87 ? 3.864 6.618 -5.501 1.00 97.94 87 MET A C 1
ATOM 707 O O . MET A 1 87 ? 3.487 6.620 -6.675 1.00 97.94 87 MET A O 1
ATOM 711 N N . ARG A 1 88 ? 5.116 6.296 -5.149 1.00 96.06 88 ARG A N 1
ATOM 712 C CA . ARG A 1 88 ? 6.145 5.842 -6.097 1.00 96.06 88 ARG A CA 1
ATOM 713 C C . ARG A 1 88 ? 5.768 4.510 -6.752 1.00 96.06 88 ARG A C 1
ATOM 715 O O . ARG A 1 88 ? 5.775 4.428 -7.982 1.00 96.06 88 ARG A O 1
ATOM 722 N N . VAL A 1 89 ? 5.386 3.486 -5.979 1.00 97.00 89 VAL A N 1
ATOM 723 C CA . VAL A 1 89 ? 4.945 2.202 -6.564 1.00 97.00 89 VAL A CA 1
ATOM 724 C C . VAL A 1 89 ? 3.645 2.346 -7.352 1.00 97.00 89 VAL A C 1
ATOM 726 O O . VAL A 1 89 ? 3.526 1.765 -8.428 1.00 97.00 89 VAL A O 1
ATOM 729 N N . LYS A 1 90 ? 2.701 3.183 -6.909 1.00 95.88 90 LYS A N 1
ATOM 730 C CA . LYS A 1 90 ? 1.486 3.502 -7.677 1.00 95.88 90 LYS A CA 1
ATOM 731 C C . LYS A 1 90 ? 1.825 4.095 -9.041 1.00 95.88 90 LYS A C 1
ATOM 733 O O . LYS A 1 90 ? 1.241 3.694 -10.044 1.00 95.88 90 LYS A O 1
ATOM 738 N N . GLU A 1 91 ? 2.752 5.047 -9.102 1.00 93.69 91 GLU A N 1
ATOM 739 C CA . GLU A 1 91 ? 3.146 5.654 -10.372 1.00 93.69 91 GLU A CA 1
ATOM 740 C C . GLU A 1 91 ? 3.712 4.607 -11.340 1.00 93.69 91 GLU A C 1
ATOM 742 O O . GLU A 1 91 ? 3.346 4.594 -12.518 1.00 93.69 91 GLU A O 1
ATOM 747 N N . LEU A 1 92 ? 4.548 3.688 -10.846 1.00 93.38 92 LEU A N 1
ATOM 748 C CA . LEU A 1 92 ? 5.033 2.573 -11.654 1.00 93.38 92 LEU A CA 1
ATOM 749 C C . LEU A 1 92 ? 3.878 1.670 -12.113 1.00 93.38 92 LEU A C 1
ATOM 751 O O . LEU A 1 92 ? 3.808 1.339 -13.298 1.00 93.38 92 LEU A O 1
ATOM 755 N N . ARG A 1 93 ? 2.938 1.332 -11.218 1.00 94.38 93 ARG A N 1
ATOM 756 C CA . ARG A 1 93 ? 1.738 0.545 -11.548 1.00 94.38 93 ARG A CA 1
ATOM 757 C C . ARG A 1 93 ? 0.931 1.201 -12.653 1.00 94.38 93 ARG A C 1
ATOM 759 O O . ARG A 1 93 ? 0.585 0.529 -13.615 1.00 94.38 93 ARG A O 1
ATOM 766 N N . ASP A 1 94 ? 0.655 2.496 -12.554 1.00 91.31 94 ASP A N 1
ATOM 767 C CA . ASP A 1 94 ? -0.135 3.218 -13.554 1.00 91.31 94 ASP A CA 1
ATOM 768 C C . ASP A 1 94 ? 0.552 3.209 -14.920 1.00 91.31 94 ASP A C 1
ATOM 770 O O . ASP A 1 94 ? -0.098 3.064 -15.956 1.00 91.31 94 ASP A O 1
ATOM 774 N N . ARG A 1 95 ? 1.880 3.340 -14.948 1.00 86.81 95 ARG A N 1
ATOM 775 C CA . ARG A 1 95 ? 2.644 3.291 -16.200 1.00 86.81 95 ARG A CA 1
ATOM 776 C C . ARG A 1 95 ? 2.628 1.899 -16.823 1.00 86.81 95 ARG A C 1
ATOM 778 O O . ARG A 1 95 ? 2.457 1.800 -18.033 1.00 86.81 95 ARG A O 1
ATOM 785 N N . VAL A 1 96 ? 2.757 0.853 -16.011 1.00 87.75 96 VAL A N 1
ATOM 786 C CA . VAL A 1 96 ? 2.690 -0.549 -16.443 1.00 87.75 96 VAL A CA 1
ATOM 787 C C . VAL A 1 96 ? 1.279 -0.921 -16.911 1.00 87.75 96 VAL A C 1
ATOM 789 O O . VAL A 1 96 ? 1.114 -1.435 -18.014 1.00 87.75 96 VAL A O 1
ATOM 792 N N . ALA A 1 97 ? 0.253 -0.653 -16.104 1.00 84.69 97 ALA A N 1
ATOM 793 C CA . ALA A 1 97 ? -1.125 -1.081 -16.347 1.00 84.69 97 ALA A CA 1
ATOM 794 C C . ALA A 1 97 ? -1.791 -0.338 -17.516 1.00 84.69 97 ALA A C 1
ATOM 796 O O . ALA A 1 97 ? -2.657 -0.891 -18.188 1.00 84.69 97 ALA A O 1
ATOM 797 N N . HIS A 1 98 ? -1.378 0.904 -17.787 1.00 79.44 98 HIS A N 1
ATOM 798 C CA . HIS A 1 98 ? -1.849 1.680 -18.941 1.00 79.44 98 HIS A CA 1
ATOM 799 C C . HIS A 1 98 ? -0.920 1.594 -20.155 1.00 79.44 98 HIS A C 1
ATOM 801 O O . HIS A 1 98 ? -1.029 2.401 -21.084 1.00 79.44 98 HIS A O 1
ATOM 807 N N . SER A 1 99 ? 0.015 0.649 -20.145 1.00 78.12 99 SER A N 1
ATOM 808 C CA . SER A 1 99 ? 0.841 0.373 -21.306 1.00 78.12 99 SER A CA 1
ATOM 809 C C . SER A 1 99 ? 0.107 -0.513 -22.300 1.00 78.12 99 SER A C 1
ATOM 811 O O . SER A 1 99 ? -0.772 -1.300 -21.955 1.00 78.12 99 SER A O 1
ATOM 813 N N . THR A 1 100 ? 0.460 -0.354 -23.565 1.00 68.19 100 THR A N 1
ATOM 814 C CA . THR A 1 100 ? -0.135 -1.128 -24.661 1.00 68.19 100 THR A CA 1
ATOM 815 C C . THR A 1 100 ? 0.890 -1.946 -25.416 1.00 68.19 100 THR A C 1
ATOM 817 O O . THR A 1 100 ? 0.529 -2.810 -26.206 1.00 68.19 100 THR A O 1
ATOM 820 N N . GLN A 1 101 ? 2.169 -1.650 -25.197 1.00 74.31 101 GLN A N 1
ATOM 821 C CA . GLN A 1 101 ? 3.273 -2.387 -25.768 1.00 74.31 101 GLN A CA 1
ATOM 822 C C . GLN A 1 101 ? 4.385 -2.488 -24.734 1.00 74.31 101 GLN A C 1
ATOM 824 O O . GLN A 1 101 ? 4.820 -1.482 -24.166 1.00 74.31 101 GLN A O 1
ATOM 829 N N . PHE A 1 102 ? 4.845 -3.716 -24.545 1.00 77.38 102 PHE A N 1
ATOM 830 C CA . PHE A 1 102 ? 6.058 -4.034 -23.822 1.00 77.38 102 PHE A CA 1
ATOM 831 C C . PHE A 1 102 ? 7.073 -4.535 -24.841 1.00 77.38 102 PHE A C 1
ATOM 833 O O . PHE A 1 102 ? 6.813 -5.517 -25.535 1.00 77.38 102 PHE A O 1
ATOM 840 N N . THR A 1 103 ? 8.210 -3.856 -24.945 1.00 78.06 103 THR A N 1
ATOM 841 C CA . THR A 1 103 ? 9.304 -4.279 -25.821 1.00 78.06 103 THR A CA 1
ATOM 842 C C . THR A 1 103 ? 10.533 -4.532 -24.968 1.00 78.06 103 THR A C 1
ATOM 844 O O . THR A 1 103 ? 11.005 -3.632 -24.275 1.00 78.06 103 THR A O 1
ATOM 847 N N . THR A 1 104 ? 11.070 -5.746 -25.019 1.00 76.75 104 THR A N 1
ATOM 848 C CA . THR A 1 104 ? 12.366 -6.062 -24.414 1.00 76.75 104 THR A CA 1
ATOM 849 C C . THR A 1 104 ? 13.470 -5.403 -25.234 1.00 76.75 104 THR A C 1
ATOM 851 O O . THR A 1 104 ? 13.656 -5.742 -26.403 1.00 76.75 104 THR A O 1
ATOM 854 N N . THR A 1 105 ? 14.203 -4.460 -24.646 1.00 74.88 105 THR A N 1
ATOM 855 C CA . THR A 1 105 ? 15.274 -3.713 -25.337 1.00 74.88 105 THR A CA 1
ATOM 856 C C . THR A 1 105 ? 16.662 -4.340 -25.159 1.00 74.88 105 THR A C 1
ATOM 858 O O . THR A 1 105 ? 17.664 -3.758 -25.567 1.00 74.88 105 THR A O 1
ATOM 861 N N . GLY A 1 106 ? 16.718 -5.560 -24.611 1.00 69.00 106 GLY A N 1
ATOM 862 C CA . GLY A 1 106 ? 17.950 -6.257 -24.235 1.00 69.00 106 GLY A CA 1
ATOM 863 C C . GLY A 1 106 ? 18.412 -5.898 -22.817 1.00 69.00 106 GLY A C 1
ATOM 864 O O . GLY A 1 106 ? 18.010 -4.879 -22.261 1.00 69.00 106 GLY A O 1
ATOM 865 N N . GLY A 1 107 ? 19.232 -6.761 -22.207 1.00 66.50 107 GLY A N 1
ATOM 866 C CA . GLY A 1 107 ? 19.844 -6.505 -20.895 1.00 66.50 107 GLY A CA 1
ATOM 867 C C . GLY A 1 107 ? 18.855 -6.319 -19.737 1.00 66.50 107 GLY A C 1
ATOM 868 O O . GLY A 1 107 ? 19.035 -5.396 -18.949 1.00 66.50 107 GLY A O 1
ATOM 869 N N . ASP A 1 108 ? 17.813 -7.158 -19.643 1.00 72.81 108 ASP A N 1
ATOM 870 C CA . ASP A 1 108 ? 16.808 -7.110 -18.563 1.00 72.81 108 ASP A CA 1
ATOM 871 C C . ASP A 1 108 ? 16.051 -5.773 -18.442 1.00 72.81 108 ASP A C 1
ATOM 873 O O . ASP A 1 108 ? 15.652 -5.344 -17.353 1.00 72.81 108 ASP A O 1
ATOM 877 N N . ARG A 1 109 ? 15.833 -5.108 -19.582 1.00 78.12 109 ARG A N 1
ATOM 878 C CA . ARG A 1 109 ? 15.058 -3.870 -19.681 1.00 78.12 109 ARG A CA 1
ATOM 879 C C . ARG A 1 109 ? 13.771 -4.054 -20.463 1.00 78.12 109 ARG A C 1
ATOM 881 O O . ARG A 1 109 ? 13.723 -4.737 -21.489 1.00 78.12 109 ARG A O 1
ATOM 888 N N . LEU A 1 110 ? 12.741 -3.375 -19.979 1.00 80.25 110 LEU A N 1
ATOM 889 C CA . LEU A 1 110 ? 11.424 -3.303 -20.578 1.00 80.25 110 LEU A CA 1
ATOM 890 C C . LEU A 1 110 ? 11.135 -1.858 -20.968 1.00 80.25 110 LEU A C 1
ATOM 892 O O . LEU A 1 110 ? 11.053 -0.980 -20.109 1.00 80.25 110 LEU A O 1
ATOM 896 N N . ALA A 1 111 ? 10.952 -1.611 -22.260 1.00 79.62 111 ALA A N 1
ATOM 897 C CA . ALA A 1 111 ? 10.393 -0.360 -22.742 1.00 79.62 111 ALA A CA 1
ATOM 898 C C . ALA A 1 111 ? 8.863 -0.450 -22.709 1.00 79.62 111 ALA A C 1
ATOM 900 O O . ALA A 1 111 ? 8.260 -1.324 -23.336 1.00 79.62 111 ALA A O 1
ATOM 901 N N . ILE A 1 112 ? 8.249 0.470 -21.971 1.00 79.00 112 ILE A N 1
ATOM 902 C CA . ILE A 1 112 ? 6.811 0.549 -21.732 1.00 79.00 112 ILE A CA 1
ATOM 903 C C . ILE A 1 112 ? 6.249 1.723 -22.538 1.00 79.00 112 ILE A C 1
ATOM 905 O O . ILE A 1 112 ? 6.466 2.892 -22.204 1.00 79.00 112 ILE A O 1
ATOM 909 N N . GLY A 1 113 ? 5.536 1.410 -23.621 1.00 71.00 113 GLY A N 1
ATOM 910 C CA . GLY A 1 113 ? 4.903 2.393 -24.502 1.00 71.00 113 GLY A CA 1
ATOM 911 C C . GLY A 1 113 ? 3.415 2.587 -24.198 1.00 71.00 113 GLY A C 1
ATOM 912 O O . GLY A 1 113 ? 2.685 1.619 -23.971 1.00 71.00 113 GLY A O 1
ATOM 913 N N . LYS A 1 114 ? 2.939 3.840 -24.239 1.00 68.88 114 LYS A N 1
ATOM 914 C CA . LYS A 1 114 ? 1.500 4.163 -24.236 1.00 68.88 114 LYS A CA 1
ATOM 915 C C . LYS A 1 114 ? 0.958 4.226 -25.664 1.00 68.88 114 LYS A C 1
ATOM 917 O O . LYS A 1 114 ? 1.588 4.828 -26.532 1.00 68.88 114 LYS A O 1
ATOM 922 N N . THR A 1 115 ? -0.249 3.708 -25.890 1.00 57.66 115 THR A N 1
ATOM 923 C CA . THR A 1 115 ? -0.988 3.962 -27.134 1.00 57.66 115 THR A CA 1
ATOM 924 C C . THR A 1 115 ? -1.422 5.418 -27.175 1.00 57.66 115 THR A C 1
ATOM 926 O O . THR A 1 115 ? -2.091 5.910 -26.267 1.00 57.66 115 THR A O 1
ATOM 929 N N . VAL A 1 116 ? -1.089 6.098 -28.268 1.00 55.72 116 VAL A N 1
ATOM 930 C CA . VAL A 1 116 ? -1.775 7.324 -28.665 1.00 55.72 116 VAL A CA 1
ATOM 931 C C . VAL A 1 116 ? -2.884 6.893 -29.617 1.00 55.72 116 VAL A C 1
ATOM 933 O O . VAL A 1 116 ? -2.604 6.543 -30.761 1.00 55.72 116 VAL A O 1
ATOM 936 N N . LEU A 1 117 ? -4.141 6.893 -29.156 1.00 51.56 117 LEU A N 1
ATOM 937 C CA . LEU A 1 117 ? -5.291 6.840 -30.063 1.00 51.56 117 LEU A CA 1
ATOM 938 C C . LEU A 1 117 ? -5.236 8.123 -30.898 1.00 51.56 117 LEU A C 1
ATOM 940 O O . LEU A 1 117 ? -5.576 9.214 -30.441 1.00 51.56 117 LEU A O 1
ATOM 944 N N . SER A 1 118 ? -4.667 8.001 -32.091 1.00 50.59 118 SER A N 1
ATOM 945 C CA . SER A 1 118 ? -4.333 9.113 -32.964 1.00 50.59 118 SER A CA 1
ATOM 946 C C . SER A 1 118 ? -5.598 9.812 -33.453 1.00 50.59 118 SER A C 1
ATOM 948 O O . SER A 1 118 ? -6.254 9.346 -34.382 1.00 50.59 118 SER A O 1
ATOM 950 N N . SER A 1 119 ? -5.906 10.969 -32.873 1.00 45.53 119 SER A N 1
ATOM 951 C CA . SER A 1 119 ? -6.704 12.000 -33.549 1.00 45.53 119 SER A CA 1
ATOM 952 C C . SER A 1 119 ? -5.980 13.341 -33.671 1.00 45.53 119 SER A C 1
ATOM 954 O O . SER A 1 119 ? -6.439 14.207 -34.409 1.00 45.53 119 SER A O 1
ATOM 956 N N . LEU A 1 120 ? -4.818 13.541 -33.036 1.00 53.62 120 LEU A N 1
ATOM 957 C CA . LEU A 1 120 ? -4.110 14.823 -33.085 1.00 53.62 120 LEU A CA 1
ATOM 958 C C . LEU A 1 120 ? -2.588 14.640 -33.108 1.00 53.62 120 LEU A C 1
ATOM 960 O O . LEU A 1 120 ? -2.050 13.786 -32.412 1.00 53.62 120 LEU A O 1
ATOM 964 N N . LYS A 1 121 ? -1.926 15.485 -33.911 1.00 54.31 121 LYS A N 1
ATOM 965 C CA . LYS A 1 121 ? -0.487 15.612 -34.228 1.00 54.31 121 LYS A CA 1
ATOM 966 C C . LYS A 1 121 ? 0.465 15.772 -33.017 1.00 54.31 121 LYS A C 1
ATOM 968 O O . LYS A 1 121 ? 1.296 16.678 -33.005 1.00 54.31 121 LYS A O 1
ATOM 973 N N . LYS A 1 122 ? 0.359 14.954 -31.974 1.00 59.88 122 LYS A N 1
ATOM 974 C CA . LYS A 1 122 ? 1.321 14.929 -30.865 1.00 59.88 122 LYS A CA 1
ATOM 975 C C . LYS A 1 122 ? 2.181 13.680 -30.988 1.00 59.88 122 LYS A C 1
ATOM 977 O O . LYS A 1 122 ? 1.654 12.577 -31.104 1.00 59.88 122 LYS A O 1
ATOM 982 N N . LEU A 1 123 ? 3.500 13.882 -30.989 1.00 60.59 123 LEU A N 1
ATOM 983 C CA . LEU A 1 123 ? 4.470 12.797 -30.867 1.00 60.59 123 LEU A CA 1
ATOM 984 C C . LEU A 1 123 ? 4.115 11.954 -29.630 1.00 60.59 123 LEU A C 1
ATOM 986 O O . LEU A 1 123 ? 3.788 12.540 -28.590 1.00 60.59 123 LEU A O 1
ATOM 990 N N . PRO A 1 124 ? 4.152 10.613 -29.726 1.00 63.06 124 PRO A N 1
ATOM 991 C CA . PRO A 1 124 ? 3.995 9.762 -28.558 1.00 63.06 124 PRO A CA 1
ATOM 992 C C . PRO A 1 124 ? 5.010 10.157 -27.479 1.00 63.06 124 PRO A C 1
ATOM 994 O O . PRO A 1 124 ? 6.144 10.507 -27.821 1.00 63.06 124 PRO A O 1
ATOM 997 N N . PRO A 1 125 ? 4.636 10.123 -26.188 1.00 68.19 125 PRO A N 1
ATOM 998 C CA . PRO A 1 125 ? 5.613 10.292 -25.122 1.00 68.19 125 PRO A CA 1
ATOM 999 C C . PRO A 1 125 ? 6.702 9.221 -25.249 1.00 68.19 125 PRO A C 1
ATOM 1001 O O . PRO A 1 125 ? 6.423 8.098 -25.679 1.00 68.19 125 PRO A O 1
ATOM 1004 N N . ALA A 1 126 ? 7.935 9.574 -24.874 1.00 71.88 126 ALA A N 1
ATOM 1005 C CA . ALA A 1 126 ? 9.036 8.620 -24.864 1.00 71.88 126 ALA A CA 1
ATOM 1006 C C . ALA A 1 126 ? 8.661 7.394 -24.003 1.00 71.88 126 ALA A C 1
ATOM 1008 O O . ALA A 1 126 ? 8.069 7.579 -22.930 1.00 71.88 126 ALA A O 1
ATOM 1009 N N . PRO A 1 127 ? 8.967 6.163 -24.455 1.00 75.69 127 PRO A N 1
ATOM 1010 C CA . PRO A 1 127 ? 8.743 4.963 -23.660 1.00 75.69 127 PRO A CA 1
ATOM 1011 C C . PRO A 1 127 ? 9.448 5.074 -22.308 1.00 75.69 127 PRO A C 1
ATOM 1013 O O . PRO A 1 127 ? 10.571 5.573 -22.230 1.00 75.69 127 PRO A O 1
ATOM 1016 N N . LEU A 1 128 ? 8.800 4.600 -21.244 1.00 80.94 128 LEU A N 1
ATOM 1017 C CA . LEU A 1 128 ? 9.492 4.426 -19.973 1.00 80.94 128 LEU A CA 1
ATOM 1018 C C . LEU A 1 128 ? 10.347 3.165 -20.078 1.00 80.94 128 LEU A C 1
ATOM 1020 O O . LEU A 1 128 ? 9.804 2.082 -20.277 1.00 80.94 128 LEU A O 1
ATOM 1024 N N . GLU A 1 129 ? 11.655 3.299 -19.907 1.00 83.56 129 GLU A N 1
ATOM 1025 C CA . GLU A 1 129 ? 12.517 2.145 -19.678 1.00 83.56 129 GLU A CA 1
ATOM 1026 C C . GLU A 1 129 ? 12.496 1.782 -18.196 1.00 83.56 129 GLU A C 1
ATOM 1028 O O . GLU A 1 129 ? 12.784 2.617 -17.337 1.00 83.56 129 GLU A O 1
ATOM 1033 N N . VAL A 1 130 ? 12.139 0.535 -17.904 1.00 85.25 130 VAL A N 1
ATOM 1034 C CA . VAL A 1 130 ? 12.183 -0.039 -16.560 1.00 85.25 130 VAL A CA 1
ATOM 1035 C C . VAL A 1 130 ? 13.100 -1.246 -16.600 1.00 85.25 130 VAL A C 1
ATOM 1037 O O . VAL A 1 130 ? 12.934 -2.127 -17.444 1.00 85.25 130 VAL A O 1
ATOM 1040 N N . ASP A 1 131 ? 14.075 -1.288 -15.700 1.00 87.81 131 ASP A N 1
ATOM 1041 C CA . ASP A 1 131 ? 14.907 -2.471 -15.520 1.00 87.81 131 ASP A CA 1
ATOM 1042 C C . ASP A 1 131 ? 14.294 -3.444 -14.502 1.00 87.81 131 ASP A C 1
ATOM 1044 O O . ASP A 1 131 ? 13.419 -3.107 -13.694 1.00 87.81 131 ASP A O 1
ATOM 1048 N N . ARG A 1 132 ? 14.765 -4.691 -14.538 1.00 86.31 132 ARG A N 1
ATOM 1049 C CA . ARG A 1 132 ? 14.358 -5.736 -13.591 1.00 86.31 132 ARG A CA 1
ATOM 1050 C C . ARG A 1 132 ? 14.546 -5.319 -12.132 1.00 86.31 132 ARG A C 1
ATOM 1052 O O . ARG A 1 132 ? 13.714 -5.662 -11.294 1.00 86.31 132 ARG A O 1
ATOM 1059 N N . VAL A 1 133 ? 15.613 -4.580 -11.827 1.00 89.88 133 VAL A N 1
ATOM 1060 C CA . VAL A 1 133 ? 15.926 -4.119 -10.465 1.00 89.88 133 VAL A CA 1
ATOM 1061 C C . VAL A 1 133 ? 14.832 -3.191 -9.948 1.00 89.88 133 VAL A C 1
ATOM 1063 O O . VAL A 1 133 ? 14.371 -3.353 -8.823 1.00 89.88 133 VAL A O 1
ATOM 1066 N N . THR A 1 134 ? 14.349 -2.277 -10.784 1.00 91.94 134 THR A N 1
ATOM 1067 C CA . THR A 1 134 ? 13.257 -1.359 -10.453 1.00 91.94 134 THR A CA 1
ATOM 1068 C C . THR A 1 134 ? 11.967 -2.118 -10.154 1.00 91.94 134 THR A C 1
ATOM 1070 O O . THR A 1 134 ? 11.303 -1.828 -9.161 1.00 91.94 134 THR A O 1
ATOM 1073 N N . ILE A 1 135 ? 11.623 -3.126 -10.962 1.00 92.12 135 ILE A N 1
ATOM 1074 C CA . ILE A 1 135 ? 10.427 -3.957 -10.734 1.00 92.12 135 ILE A CA 1
ATOM 1075 C C . ILE A 1 135 ? 10.566 -4.755 -9.434 1.00 92.12 135 ILE A C 1
ATOM 1077 O O . ILE A 1 135 ? 9.631 -4.819 -8.637 1.00 92.12 135 ILE A O 1
ATOM 1081 N N . TYR A 1 136 ? 11.737 -5.346 -9.200 1.00 93.12 136 TYR A N 1
ATOM 1082 C CA . TYR A 1 136 ? 12.018 -6.089 -7.977 1.00 93.12 136 TYR A CA 1
ATOM 1083 C C . TYR A 1 136 ? 11.911 -5.195 -6.734 1.00 93.12 136 TYR A C 1
ATOM 1085 O O . TYR A 1 136 ? 11.250 -5.567 -5.765 1.00 93.12 136 TYR A O 1
ATOM 1093 N N . ASN A 1 137 ? 12.497 -3.997 -6.779 1.00 95.50 137 ASN A N 1
ATOM 1094 C CA . ASN A 1 137 ? 12.407 -3.021 -5.696 1.00 95.50 137 ASN A CA 1
ATOM 1095 C C . ASN A 1 137 ? 10.958 -2.598 -5.446 1.00 95.50 137 ASN A C 1
ATOM 1097 O O . ASN A 1 137 ? 10.547 -2.505 -4.297 1.00 95.50 137 ASN A O 1
ATOM 1101 N N . ALA A 1 138 ? 10.148 -2.438 -6.493 1.00 96.56 138 ALA A N 1
ATOM 1102 C CA . ALA A 1 138 ? 8.730 -2.133 -6.338 1.00 96.56 138 ALA A CA 1
ATOM 1103 C C . ALA A 1 138 ? 7.953 -3.264 -5.636 1.00 96.56 138 ALA A C 1
ATOM 1105 O O . ALA A 1 138 ? 7.135 -2.999 -4.759 1.00 96.56 138 ALA A O 1
ATOM 1106 N N . VAL A 1 139 ? 8.238 -4.534 -5.957 1.00 96.88 139 VAL A N 1
ATOM 1107 C CA . VAL A 1 139 ? 7.675 -5.686 -5.221 1.00 96.88 139 VAL A CA 1
ATOM 1108 C C . VAL A 1 139 ? 8.116 -5.664 -3.757 1.00 96.88 139 VAL A C 1
ATOM 1110 O O . VAL A 1 139 ? 7.307 -5.913 -2.863 1.00 96.88 139 VAL A O 1
ATOM 1113 N N . TRP A 1 140 ? 9.393 -5.376 -3.507 1.00 96.69 140 TRP A N 1
ATOM 1114 C CA . TRP A 1 140 ? 9.944 -5.272 -2.159 1.00 96.69 140 TRP A CA 1
ATOM 1115 C C . TRP A 1 140 ? 9.270 -4.162 -1.345 1.00 96.69 140 TRP A C 1
ATOM 1117 O O . TRP A 1 140 ? 8.869 -4.389 -0.207 1.00 96.69 140 TRP A O 1
ATOM 1127 N N . GLU A 1 141 ? 9.065 -2.998 -1.955 1.00 98.31 141 GLU A N 1
ATOM 1128 C CA . GLU A 1 141 ? 8.347 -1.864 -1.375 1.00 98.31 141 GLU A CA 1
ATOM 1129 C C . GLU A 1 141 ? 6.894 -2.221 -1.051 1.00 98.31 141 GLU A C 1
ATOM 1131 O O . GLU A 1 141 ? 6.442 -1.937 0.055 1.00 98.31 141 GLU A O 1
ATOM 1136 N N . CYS A 1 142 ? 6.175 -2.914 -1.944 1.00 98.12 142 CYS A N 1
ATOM 1137 C CA . CYS A 1 142 ? 4.822 -3.398 -1.650 1.00 98.12 142 CYS A CA 1
ATOM 1138 C C . CYS A 1 142 ? 4.793 -4.316 -0.419 1.00 98.12 142 CYS A C 1
ATOM 1140 O O . CYS A 1 142 ? 3.957 -4.130 0.462 1.00 98.12 142 CYS A O 1
ATOM 1142 N N . ARG A 1 143 ? 5.733 -5.266 -0.324 1.00 97.25 143 ARG A N 1
ATOM 1143 C CA . ARG A 1 143 ? 5.845 -6.179 0.827 1.00 97.25 143 ARG A CA 1
ATOM 1144 C C . ARG A 1 143 ? 6.197 -5.453 2.120 1.00 97.25 143 ARG A C 1
ATOM 1146 O O . ARG A 1 143 ? 5.716 -5.827 3.184 1.00 97.25 143 ARG A O 1
ATOM 1153 N N . TRP A 1 144 ? 7.036 -4.426 2.032 1.00 98.06 144 TRP A N 1
ATOM 1154 C CA . TRP A 1 144 ? 7.386 -3.601 3.179 1.00 98.06 144 TRP A CA 1
ATOM 1155 C C . TRP A 1 144 ? 6.170 -2.819 3.693 1.00 98.06 144 TRP A C 1
ATOM 1157 O O . TRP A 1 144 ? 5.916 -2.825 4.895 1.00 98.06 144 TRP A O 1
ATOM 1167 N N . ILE A 1 145 ? 5.365 -2.220 2.806 1.00 98.12 145 ILE A N 1
ATOM 1168 C CA . ILE A 1 145 ? 4.122 -1.536 3.210 1.00 98.12 145 ILE A CA 1
ATOM 1169 C C . ILE A 1 145 ? 3.127 -2.542 3.806 1.00 98.12 145 ILE A C 1
ATOM 1171 O O . ILE A 1 145 ? 2.520 -2.262 4.836 1.00 98.12 145 ILE A O 1
ATOM 1175 N N . GLU A 1 146 ? 2.988 -3.729 3.215 1.00 96.56 146 GLU A N 1
ATOM 1176 C CA . GLU A 1 146 ? 2.182 -4.814 3.788 1.00 96.56 146 GLU A CA 1
ATOM 1177 C C . GLU A 1 146 ? 2.638 -5.167 5.210 1.00 96.56 146 GLU A C 1
ATOM 1179 O O . GLU A 1 146 ? 1.807 -5.265 6.111 1.00 96.56 146 GLU A O 1
ATOM 1184 N N . ALA A 1 147 ? 3.946 -5.284 5.449 1.00 95.56 147 ALA A N 1
ATOM 1185 C CA . ALA A 1 147 ? 4.484 -5.526 6.783 1.00 95.56 147 ALA A CA 1
ATOM 1186 C C . ALA A 1 147 ? 4.116 -4.407 7.771 1.00 95.56 147 ALA A C 1
ATOM 1188 O O . ALA A 1 147 ? 3.756 -4.707 8.909 1.00 95.56 147 ALA A O 1
ATOM 1189 N N . GLN A 1 148 ? 4.156 -3.139 7.341 1.00 96.69 148 GLN A N 1
ATOM 1190 C CA . GLN A 1 148 ? 3.707 -2.006 8.161 1.00 96.69 148 GLN A CA 1
ATOM 1191 C C . GLN A 1 148 ? 2.220 -2.128 8.502 1.00 96.69 148 GLN A C 1
ATOM 1193 O O . GLN A 1 148 ? 1.848 -2.030 9.667 1.00 96.69 148 GLN A O 1
ATOM 1198 N N . ILE A 1 149 ? 1.365 -2.417 7.516 1.00 94.94 149 ILE A N 1
ATOM 1199 C CA . ILE A 1 149 ? -0.081 -2.581 7.726 1.00 94.94 149 ILE A CA 1
ATOM 1200 C C . ILE A 1 149 ? -0.368 -3.736 8.687 1.00 94.94 149 ILE A C 1
ATOM 1202 O O . ILE A 1 149 ? -1.161 -3.578 9.615 1.00 94.94 149 ILE A O 1
ATOM 1206 N N . LEU A 1 150 ? 0.292 -4.881 8.503 1.00 91.94 150 LEU A N 1
ATOM 1207 C CA . LEU A 1 150 ? 0.155 -6.039 9.384 1.00 91.94 150 LEU A CA 1
ATOM 1208 C C . LEU A 1 150 ? 0.640 -5.736 10.802 1.00 91.94 150 LEU A C 1
ATOM 1210 O O . LEU A 1 150 ? 0.004 -6.178 11.753 1.00 91.94 150 LEU A O 1
ATOM 1214 N N . TYR A 1 151 ? 1.717 -4.968 10.968 1.00 92.25 151 TYR A N 1
ATOM 1215 C CA . TYR A 1 151 ? 2.179 -4.542 12.287 1.00 92.25 151 TYR A CA 1
ATOM 1216 C C . TYR A 1 151 ? 1.205 -3.560 12.948 1.00 92.25 151 TYR A C 1
ATOM 1218 O O . TYR A 1 151 ? 0.873 -3.740 14.113 1.00 92.25 151 TYR A O 1
ATOM 1226 N N . VAL A 1 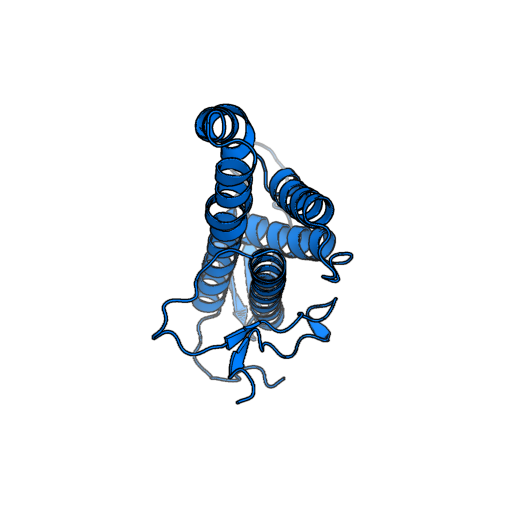152 ? 0.664 -2.578 12.220 1.00 92.38 152 VAL A N 1
ATOM 1227 C CA . VAL A 1 152 ? -0.363 -1.656 12.746 1.00 92.38 152 VAL A CA 1
ATOM 1228 C C . VAL A 1 152 ? -1.619 -2.411 13.153 1.00 92.38 152 VAL A C 1
ATOM 1230 O O . VAL A 1 152 ? -2.187 -2.147 14.216 1.00 92.38 152 VAL A O 1
ATOM 1233 N N . LEU A 1 153 ? -2.037 -3.361 12.315 1.00 87.50 153 LEU A N 1
ATOM 1234 C CA . LEU A 1 153 ? -3.121 -4.273 12.617 1.00 87.50 153 LEU A CA 1
ATOM 1235 C C . LEU A 1 153 ? -2.787 -5.038 13.887 1.00 87.50 153 LEU A C 1
ATOM 1237 O O . LEU A 1 153 ? -3.460 -4.829 14.882 1.00 87.50 153 LEU A O 1
ATOM 1241 N N . VAL A 1 154 ? -1.748 -5.871 13.900 1.00 82.19 154 VAL A N 1
ATOM 1242 C CA . VAL A 1 154 ? -1.504 -6.812 14.998 1.00 82.19 154 VAL A CA 1
ATOM 1243 C C . VAL A 1 154 ? -1.030 -6.130 16.297 1.00 82.19 154 VAL A C 1
ATOM 1245 O O . VAL A 1 154 ? -1.389 -6.545 17.395 1.00 82.19 154 VAL A O 1
ATOM 1248 N N . GLY A 1 155 ? -0.280 -5.037 16.214 1.00 71.69 155 GLY A N 1
ATOM 1249 C CA . GLY A 1 155 ? 0.187 -4.276 17.378 1.00 71.69 155 GLY A CA 1
ATOM 1250 C C . GLY A 1 155 ? -0.959 -3.633 18.160 1.00 71.69 155 GLY A C 1
ATOM 1251 O O . GLY A 1 155 ? -0.946 -3.605 19.388 1.00 71.69 155 GLY A O 1
ATOM 1252 N N . ASN A 1 156 ? -2.016 -3.217 17.460 1.00 65.19 156 ASN A N 1
ATOM 1253 C CA . ASN A 1 156 ? -3.246 -2.712 18.079 1.00 65.19 156 ASN A CA 1
ATOM 1254 C C . ASN A 1 156 ? -4.293 -3.808 18.293 1.00 65.19 156 ASN A C 1
ATOM 1256 O O . ASN A 1 156 ? -5.374 -3.594 18.855 1.00 65.19 156 ASN A O 1
ATOM 1260 N N . GLN A 1 157 ? -3.941 -5.028 17.895 1.00 58.38 157 GLN A N 1
ATOM 1261 C CA . GLN A 1 157 ? -4.716 -6.219 18.119 1.00 58.38 157 GLN A CA 1
ATOM 1262 C C . GLN A 1 157 ? -4.491 -6.799 19.505 1.00 58.38 157 GLN A C 1
ATOM 1264 O O . GLN A 1 157 ? -3.877 -7.839 19.695 1.00 58.38 157 GLN A O 1
ATOM 1269 N N . ARG A 1 158 ? -5.330 -6.311 20.415 1.00 49.59 158 ARG A N 1
ATOM 1270 C CA . ARG A 1 158 ? -6.224 -7.227 21.141 1.00 49.59 158 ARG A CA 1
ATOM 1271 C C . ARG A 1 158 ? -7.280 -7.881 20.210 1.00 49.59 158 ARG A C 1
ATOM 1273 O O . ARG A 1 158 ? -8.395 -8.155 20.650 1.00 49.59 158 ARG A O 1
ATOM 1280 N N . LEU A 1 159 ? -6.999 -8.116 18.917 1.00 47.00 159 LEU A N 1
ATOM 1281 C CA . LEU A 1 159 ? -7.764 -9.074 18.116 1.00 47.00 159 LEU A CA 1
ATOM 1282 C C . LEU A 1 159 ? -7.305 -10.444 18.596 1.00 47.00 159 LEU A C 1
ATOM 1284 O O . LEU A 1 159 ? -6.196 -10.865 18.295 1.00 47.00 159 LEU A O 1
ATOM 1288 N N . GLY A 1 160 ? -8.144 -11.112 19.381 1.00 43.19 160 GLY A N 1
ATOM 1289 C CA . GLY A 1 160 ? -7.897 -12.455 19.890 1.00 43.19 160 GLY A CA 1
ATOM 1290 C C . GLY A 1 160 ? -7.795 -13.510 18.787 1.00 43.19 160 GLY A C 1
ATOM 1291 O O . GLY A 1 160 ? -8.670 -14.356 18.670 1.00 43.19 160 GLY A O 1
ATOM 1292 N N . MET A 1 161 ? -6.704 -13.503 18.020 1.00 44.94 161 MET A N 1
ATOM 1293 C CA . MET A 1 161 ? -6.257 -14.637 17.205 1.00 44.94 161 MET A CA 1
ATOM 1294 C C . MET A 1 161 ? -5.455 -15.653 18.034 1.00 44.94 161 MET A C 1
ATOM 1296 O O . MET A 1 161 ? -4.770 -16.516 17.492 1.00 44.94 161 MET A O 1
ATOM 1300 N N . GLY A 1 162 ? -5.571 -15.593 19.363 1.00 43.97 162 GLY A N 1
ATOM 1301 C CA . GLY A 1 162 ? -5.182 -16.683 20.244 1.00 43.97 162 GLY A CA 1
ATOM 1302 C C . GLY A 1 162 ? -6.217 -17.799 20.170 1.00 43.97 162 GLY A C 1
ATOM 1303 O O . GLY A 1 162 ? -7.054 -17.931 21.059 1.00 43.97 162 GLY A O 1
ATOM 1304 N N . SER A 1 163 ? -6.166 -18.619 19.119 1.00 46.62 163 SER A N 1
ATOM 1305 C CA . SER A 1 163 ? -6.587 -20.006 19.300 1.00 46.62 163 SER A CA 1
ATOM 1306 C C . SER A 1 163 ? -5.615 -20.623 20.311 1.00 46.62 163 SER A C 1
ATOM 1308 O O . SER A 1 163 ? -4.408 -20.456 20.134 1.00 46.62 163 SER A O 1
ATOM 1310 N N . PRO A 1 164 ? -6.077 -21.356 21.339 1.00 54.69 164 PRO A N 1
ATOM 1311 C CA . PRO A 1 164 ? -5.191 -22.014 22.305 1.00 54.69 164 PRO A CA 1
ATOM 1312 C C . PRO A 1 164 ? -4.242 -23.054 21.673 1.00 54.69 164 PRO A C 1
ATOM 1314 O O . PRO A 1 164 ? -3.400 -23.606 22.369 1.00 54.69 164 PRO A O 1
ATOM 1317 N N . HIS A 1 165 ? -4.370 -23.313 20.366 1.00 54.44 165 HIS A N 1
ATOM 1318 C CA . HIS A 1 165 ? -3.534 -24.228 19.587 1.00 54.44 165 HIS A CA 1
ATOM 1319 C C . HIS A 1 165 ? -2.749 -23.538 18.456 1.00 54.44 165 HIS A C 1
ATOM 1321 O O . HIS A 1 165 ? -2.117 -24.228 17.657 1.00 54.44 165 HIS A O 1
ATOM 1327 N N . SER A 1 166 ? -2.801 -22.207 18.339 1.00 55.97 166 SER A N 1
ATOM 1328 C CA . SER A 1 166 ? -1.978 -21.495 17.358 1.00 55.97 166 SER A CA 1
ATOM 13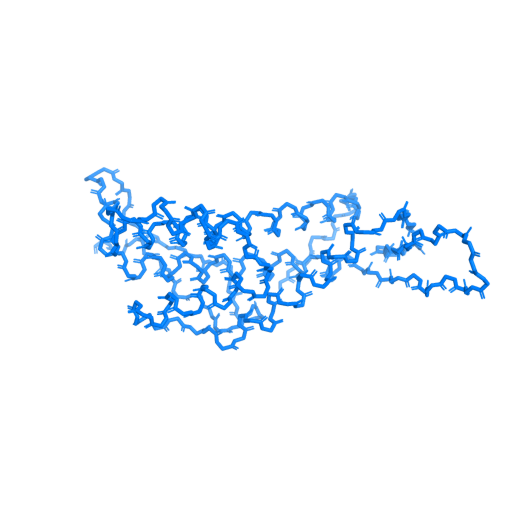29 C C . SER A 1 166 ? -0.575 -21.280 17.925 1.00 55.97 166 SER A C 1
ATOM 1331 O O . SER A 1 166 ? -0.467 -20.852 19.076 1.00 55.97 166 SER A O 1
ATOM 1333 N N . PRO A 1 167 ? 0.494 -21.530 17.144 1.00 56.72 167 PRO A N 1
ATOM 1334 C CA . PRO A 1 167 ? 1.833 -21.149 17.563 1.00 56.72 167 PRO A CA 1
ATOM 1335 C C . PRO A 1 167 ? 1.834 -19.652 17.873 1.00 56.72 167 PRO A C 1
ATOM 1337 O O . PRO A 1 167 ? 1.316 -18.844 17.096 1.00 56.72 167 PRO A O 1
ATOM 1340 N N . THR A 1 168 ? 2.369 -19.287 19.030 1.00 68.50 168 THR A N 1
ATOM 1341 C CA . THR A 1 168 ? 2.561 -17.893 19.407 1.00 68.50 168 THR A CA 1
ATOM 1342 C C . THR A 1 168 ? 3.651 -17.324 18.507 1.00 68.50 168 THR A C 1
ATOM 1344 O O . THR A 1 168 ? 4.811 -17.725 18.569 1.00 68.50 168 THR A O 1
ATOM 1347 N N . PHE A 1 169 ? 3.271 -16.415 17.616 1.00 73.06 169 PHE A N 1
ATOM 1348 C CA . PHE A 1 169 ? 4.213 -15.643 16.816 1.00 73.06 169 PHE A CA 1
ATOM 1349 C C . PHE A 1 169 ? 4.253 -14.217 17.348 1.00 73.06 169 PHE A C 1
ATOM 1351 O O . PHE A 1 169 ? 3.216 -13.622 17.639 1.00 73.06 169 PHE A O 1
ATOM 1358 N N . GLU A 1 170 ? 5.454 -13.667 17.457 1.00 81.62 170 GLU A N 1
ATOM 1359 C CA . GLU A 1 170 ? 5.664 -12.246 17.690 1.00 81.62 170 GLU A CA 1
ATOM 1360 C C . GLU A 1 170 ? 5.757 -11.552 16.333 1.00 81.62 170 GLU A C 1
ATOM 1362 O O . GLU A 1 170 ? 6.601 -11.915 15.508 1.00 81.62 170 GLU A O 1
ATOM 1367 N N . ILE A 1 171 ? 4.894 -10.562 16.098 1.00 84.94 171 ILE A N 1
ATOM 1368 C CA . ILE A 1 171 ? 5.015 -9.688 14.930 1.00 84.94 171 ILE A CA 1
ATOM 1369 C C . ILE A 1 171 ? 6.113 -8.669 15.213 1.00 84.94 171 ILE A C 1
ATOM 1371 O O . ILE A 1 171 ? 6.093 -7.982 16.232 1.00 84.94 171 ILE A O 1
ATOM 1375 N N . LEU A 1 172 ? 7.077 -8.583 14.304 1.00 90.00 172 LEU A N 1
ATOM 1376 C CA . LEU A 1 172 ? 8.214 -7.685 14.434 1.00 90.00 172 LEU A CA 1
ATOM 1377 C C . LEU A 1 172 ? 7.888 -6.330 13.818 1.00 90.00 172 LEU A C 1
ATOM 1379 O O . LEU A 1 172 ? 7.357 -6.267 12.708 1.00 90.00 172 LEU A O 1
ATOM 1383 N N . LYS A 1 173 ? 8.269 -5.257 14.516 1.00 93.38 173 LYS A N 1
ATOM 1384 C CA . LYS A 1 173 ? 8.198 -3.895 13.986 1.00 93.38 173 LYS A CA 1
ATOM 1385 C C . LYS A 1 173 ? 9.065 -3.792 12.722 1.00 93.38 173 LYS A C 1
ATOM 1387 O O . LYS A 1 173 ? 10.279 -4.011 12.811 1.00 93.38 173 LYS A O 1
ATOM 1392 N N . PRO A 1 174 ? 8.489 -3.479 11.549 1.00 94.81 174 PRO A N 1
ATOM 1393 C CA . PRO A 1 174 ? 9.277 -3.251 10.347 1.00 94.81 174 PRO A CA 1
ATOM 1394 C C . PRO A 1 174 ? 10.091 -1.959 10.486 1.00 94.81 174 PRO A C 1
ATOM 1396 O O . PRO A 1 174 ? 9.689 -1.026 11.179 1.00 94.81 174 PRO A O 1
ATOM 1399 N N . ALA A 1 175 ? 11.238 -1.893 9.809 1.00 96.50 175 ALA A N 1
ATOM 1400 C CA . ALA A 1 175 ? 12.050 -0.678 9.780 1.00 96.50 175 ALA A CA 1
ATOM 1401 C C . ALA A 1 175 ? 11.290 0.478 9.106 1.00 96.50 175 ALA A C 1
ATOM 1403 O O . ALA A 1 175 ? 10.508 0.231 8.186 1.00 96.50 175 ALA A O 1
ATOM 1404 N N . GLY A 1 176 ? 11.567 1.730 9.482 1.00 95.56 176 GLY A N 1
ATOM 1405 C CA . GLY A 1 176 ? 10.931 2.916 8.894 1.00 95.56 176 GLY A CA 1
ATOM 1406 C C . GLY A 1 176 ? 11.207 3.158 7.407 1.00 95.56 176 GLY A C 1
ATOM 1407 O O . GLY A 1 176 ? 10.596 4.041 6.807 1.00 95.56 176 GLY A O 1
ATOM 1408 N N . THR A 1 177 ? 12.099 2.382 6.783 1.00 97.44 177 THR A N 1
ATOM 1409 C CA . THR A 1 177 ? 12.357 2.414 5.336 1.00 97.44 177 THR A CA 1
ATOM 1410 C C . THR A 1 177 ? 12.558 1.001 4.767 1.00 97.44 177 THR A C 1
ATOM 1412 O O . THR A 1 177 ? 13.062 0.118 5.472 1.00 97.44 177 THR A O 1
ATOM 1415 N N . PRO A 1 178 ? 12.199 0.757 3.492 1.00 96.12 178 PRO A N 1
ATOM 1416 C CA . PRO A 1 178 ? 12.328 -0.554 2.859 1.00 96.12 178 PRO A CA 1
ATOM 1417 C C . PRO A 1 178 ? 13.788 -0.997 2.704 1.00 96.12 178 PRO A C 1
ATOM 1419 O O . PRO A 1 178 ? 14.062 -2.196 2.734 1.00 96.12 178 PRO A O 1
ATOM 1422 N N . GLU A 1 179 ? 14.736 -0.067 2.580 1.00 96.19 179 GLU A N 1
ATOM 1423 C CA . GLU A 1 179 ? 16.169 -0.360 2.449 1.00 96.19 179 GLU A CA 1
ATOM 1424 C C . GLU A 1 179 ? 16.773 -0.931 3.740 1.00 96.19 179 GLU A C 1
ATOM 1426 O O . GLU A 1 179 ? 17.742 -1.688 3.696 1.00 96.19 179 GLU A O 1
ATOM 1431 N N . GLN A 1 180 ? 16.198 -0.573 4.889 1.00 96.06 180 GLN A N 1
ATOM 1432 C CA . GLN A 1 180 ? 16.627 -1.032 6.212 1.00 96.06 180 GLN A CA 1
ATOM 1433 C C . GLN A 1 180 ? 15.881 -2.290 6.669 1.00 96.06 180 GLN A C 1
ATOM 1435 O O . GLN A 1 180 ? 16.244 -2.900 7.677 1.00 96.06 180 GLN A O 1
ATOM 1440 N N . TRP A 1 181 ? 14.824 -2.680 5.959 1.00 96.19 181 TRP A N 1
ATOM 1441 C CA . TRP A 1 181 ? 13.986 -3.798 6.354 1.00 96.19 181 TRP A CA 1
ATOM 1442 C C . TRP A 1 181 ? 14.641 -5.140 6.019 1.00 96.19 181 TRP A C 1
ATOM 1444 O O . TRP A 1 181 ? 15.149 -5.363 4.924 1.00 96.19 181 TRP A O 1
ATOM 1454 N N . SER A 1 182 ? 14.603 -6.073 6.970 1.00 91.88 182 SER A N 1
ATOM 1455 C CA . SER A 1 182 ? 15.188 -7.411 6.819 1.00 91.88 182 SER A CA 1
ATOM 1456 C C . SER A 1 182 ? 14.304 -8.390 6.036 1.00 91.88 182 SER A C 1
ATOM 1458 O O . SER A 1 182 ? 14.747 -9.497 5.734 1.00 91.88 182 SER A O 1
ATOM 1460 N N . GLY A 1 183 ? 13.055 -8.018 5.731 1.00 92.31 183 GLY A N 1
ATOM 1461 C CA . GLY A 1 183 ? 12.049 -8.909 5.136 1.00 92.31 183 GLY A CA 1
ATOM 1462 C C . GLY A 1 183 ? 11.347 -9.831 6.125 1.00 92.31 183 GLY A C 1
ATOM 1463 O O . GLY A 1 183 ? 10.474 -10.600 5.731 1.00 92.31 183 GLY A O 1
ATOM 1464 N N . ILE A 1 184 ? 11.728 -9.784 7.401 1.00 89.56 184 ILE A N 1
ATOM 1465 C CA . ILE A 1 184 ? 11.155 -10.630 8.444 1.00 89.56 184 ILE A CA 1
ATOM 1466 C C . ILE A 1 184 ? 9.985 -9.875 9.078 1.00 89.56 184 ILE A C 1
ATOM 1468 O O . ILE A 1 184 ? 10.159 -8.757 9.561 1.00 89.56 184 ILE A O 1
ATOM 1472 N N . THR A 1 185 ? 8.795 -10.479 9.067 1.00 86.94 185 THR A N 1
ATOM 1473 C CA . THR A 1 185 ? 7.568 -9.903 9.653 1.00 86.94 185 THR A CA 1
ATOM 1474 C C . THR A 1 185 ? 7.188 -10.530 10.985 1.00 86.94 185 THR A C 1
ATOM 1476 O O . THR A 1 185 ? 6.478 -9.917 11.775 1.00 86.94 185 THR A O 1
ATOM 1479 N N . HIS A 1 186 ? 7.651 -11.748 11.250 1.00 85.12 186 HIS A N 1
ATOM 1480 C CA . HIS A 1 186 ? 7.317 -12.485 12.456 1.00 85.12 186 HIS A CA 1
ATOM 1481 C C . HIS A 1 186 ? 8.460 -13.407 12.866 1.00 85.12 186 HIS A C 1
ATOM 1483 O O . HIS A 1 186 ? 9.265 -13.840 12.037 1.00 85.12 186 HIS A O 1
ATOM 1489 N N . ARG A 1 187 ? 8.507 -13.730 14.155 1.00 83.25 187 ARG A N 1
ATOM 1490 C CA . ARG A 1 187 ? 9.356 -14.785 14.711 1.00 83.25 187 ARG A CA 1
ATOM 1491 C C . ARG A 1 187 ? 8.546 -15.657 15.672 1.00 83.25 187 ARG A C 1
ATOM 1493 O O . ARG A 1 187 ? 7.514 -15.200 16.165 1.00 83.25 187 ARG A O 1
ATOM 1500 N N . PRO A 1 188 ? 8.983 -16.895 15.948 1.00 80.31 188 PRO A N 1
ATOM 1501 C CA . PRO A 1 188 ? 8.431 -17.663 17.058 1.00 80.31 188 PRO A CA 1
ATOM 1502 C C . PRO A 1 188 ? 8.519 -16.840 18.348 1.00 80.31 188 PRO A C 1
ATOM 1504 O O . PRO A 1 188 ? 9.546 -16.199 18.589 1.00 80.31 188 PRO A O 1
ATOM 1507 N N . ALA A 1 189 ? 7.449 -16.817 19.140 1.00 74.62 189 ALA A N 1
ATOM 1508 C CA . ALA A 1 189 ? 7.482 -16.172 20.445 1.00 74.62 189 ALA A CA 1
ATOM 1509 C C . ALA A 1 189 ? 8.486 -16.901 21.359 1.00 74.62 189 ALA A C 1
ATOM 1511 O O . ALA A 1 189 ? 8.631 -18.120 21.239 1.00 74.62 189 ALA A O 1
ATOM 1512 N N . PRO A 1 190 ? 9.194 -16.178 22.242 1.00 68.94 190 PRO A N 1
ATOM 1513 C CA . PRO A 1 190 ? 10.035 -16.813 23.249 1.00 68.94 190 PRO A CA 1
ATOM 1514 C C . PRO A 1 190 ? 9.177 -17.675 24.190 1.00 68.94 190 PRO A C 1
ATOM 1516 O O . PRO A 1 190 ? 8.087 -17.244 24.575 1.00 68.94 190 PRO A O 1
ATOM 1519 N N . ASP A 1 191 ? 9.676 -18.871 24.518 1.00 62.66 191 ASP A N 1
ATOM 1520 C CA . ASP A 1 191 ? 9.094 -19.779 25.522 1.00 62.66 191 ASP A CA 1
ATOM 1521 C C . ASP A 1 191 ? 9.031 -19.143 26.925 1.00 62.66 191 ASP A C 1
ATOM 1523 O O . ASP A 1 191 ? 9.978 -18.401 27.293 1.00 62.66 191 ASP A O 1
#

Organism: NCBI:txid1962118

Secondary structure (DSSP, 8-state):
------TT--HHHHHHHHHHHHHHHHHIIIIIIIHHHHHHH-TTTHHHHHHHTGGG--HHHHHHHHHHHHHHHT-----TTHHHHHHHHHHHHHHHHT-SEEEEEETTEEEEEPP--SSS--PPPPPEEEEHHHHHHHHHHHHHHHHHHHHHHHHT-------TTS--EEEPPPPSSTTT--S--EEEPP-

Radius of gyration: 19.6 Å; chains: 1; bounding box: 45×40×60 Å

Foldseek 3Di:
DDDPPDVPCDLVVLLVLLLVLLVVLLCCLQVVNQLVLCCVVPVPCSVVCSVPPRVPDDQLVSVVSLVVSLVVLVDPALCPCLSVLSVVLVVVSVQQVQFDDWDDPDDQKTFTFHDDPDPDDDDGPGTDIDGSVNSVVSSLSSLLSVLSSVCSVVVSDVVPPPPVPDQDKDADRADSDSVPGPSDGIDGDDD

Sequence (191 aa):
MTIPTGEDDDIHLSVLRFLGAFSHLQDLIDDVLARSFFERRMPKTADLIWQRAVSRINDRERIELFLNISEDLGTDAELESVQTIYMRVKELRDRVAHSTQFTTTGGDRLAIGKTVLSSLKKLPPAPLEVDRVTIYNAVWECRWIEAQILYVLVGNQRLGMGSPHSPTFEILKPAGTPEQWSGITHRPAPD

pLDDT: mean 83.27, std 16.14, range [39.78, 98.31]